Protein AF-A0AAE2YS36-F1 (afdb_monomer)

Sequence (182 aa):
MNGDPDALLGFADETARSLRHPALSRPYFWEFHALRDALHGKFAPCMSYASFFDPSICPGLQDYVQTLIDAAPATPVLQCCRSFGRVAYLRQTHGGAHIHLWRDAVSQWFSYQINDYFDIASLLVLQANNPPEMFLRLRQEIALPALESVDFAAGYEQMRQVSFGWEQRYFVYYALWVYSLM

Radius of gyration: 17.54 Å; Cα contacts (8 Å, |Δi|>4): 136; chains: 1; bounding box: 41×38×40 Å

Foldseek 3Di:
DPDDLCVQQVQADPVCVVVVHDDDPGRPCPQVSQLVVLQPPLDDLCLQAQCLQPVPVPVSNLVNVVSQCVSGPDHDDDDDPRNLSPVVVCCVRPNDDDDDDDDDLVVVVVVVVVDCVVLLSLLSNLQHNDDPPVSVVLCVVLVRDHQPDSDPVSSSVVSVPPDDDPVSSSVSSVVSSVSSVD

Mean predicted aligned error: 5.28 Å

Solvent-accessible surface area (backbone atoms only — not comparable to full-atom values): 11298 Å² total; per-residue (Å²): 132,88,86,56,81,65,61,55,48,69,64,35,67,68,58,43,65,77,65,72,53,76,90,66,98,60,38,80,44,46,68,59,60,76,40,39,78,82,48,62,87,45,79,52,77,43,63,72,27,44,23,38,53,36,54,80,85,26,69,53,48,60,57,42,54,49,46,55,50,73,66,37,96,56,89,70,77,88,87,62,97,77,48,64,57,37,48,70,59,48,38,74,76,72,46,87,84,86,85,81,87,86,72,61,67,67,68,51,52,61,63,40,68,79,48,66,62,54,59,35,51,51,55,44,52,71,59,21,76,57,54,61,69,69,54,58,51,47,37,60,76,70,63,58,78,79,82,88,51,89,48,65,70,61,34,50,53,57,49,61,68,56,89,68,55,71,69,57,50,48,49,55,50,48,53,52,53,59,58,56,75,112

pLDDT: mean 89.85, std 10.2, range [48.22, 97.62]

Organism: NCBI:txid2724909

Secondary structure (DSSP, 8-state):
--S-GGGGGGGHHHHHHHTTPPPPSS-TTHHHHHHHHHHTTT--GGGTTTTSS-GGG-THHHHHHHHHHHT-SSS-----SS-GGGHHHHHHHH----------HHHHHHHHTTSTHHHHHHHHHTT-SS--HHHHHHHHHTTPPPP--SSHHHHHHHHHT----HHHHHHHHHHHHHHTT-

Structure (mmCIF, N/CA/C/O backbone):
data_AF-A0AAE2YS36-F1
#
_entry.id   AF-A0AAE2YS36-F1
#
loop_
_atom_site.group_PDB
_atom_site.id
_atom_site.type_symbol
_atom_site.label_atom_id
_atom_site.label_alt_id
_atom_site.label_comp_id
_atom_site.label_asym_id
_atom_site.label_entity_id
_atom_site.label_seq_id
_atom_site.pdbx_PDB_ins_code
_atom_site.Cartn_x
_atom_site.Cartn_y
_atom_site.Cartn_z
_atom_site.occupancy
_atom_site.B_iso_or_equiv
_atom_site.auth_seq_id
_atom_site.auth_comp_id
_atom_site.auth_asym_id
_atom_site.auth_atom_id
_atom_site.pdbx_PDB_model_num
ATOM 1 N N . MET A 1 1 ? -18.492 -10.903 -5.830 1.00 49.16 1 MET A N 1
ATOM 2 C CA . MET A 1 1 ? -19.019 -11.202 -4.479 1.00 49.16 1 MET A CA 1
ATOM 3 C C . MET A 1 1 ? -20.236 -10.329 -4.138 1.00 49.16 1 MET A C 1
ATOM 5 O O . MET A 1 1 ? -20.399 -9.933 -2.996 1.00 49.16 1 MET A O 1
ATOM 9 N N . ASN A 1 2 ? -21.129 -10.058 -5.098 1.00 48.22 2 ASN A N 1
ATOM 10 C CA . ASN A 1 2 ? -22.388 -9.360 -4.820 1.00 48.22 2 ASN A CA 1
ATOM 11 C C . ASN A 1 2 ? -23.492 -10.420 -4.799 1.00 48.22 2 ASN A C 1
ATOM 13 O O . ASN A 1 2 ? -23.905 -10.870 -5.863 1.00 48.22 2 ASN A O 1
ATOM 17 N N . GLY A 1 3 ? -23.896 -10.881 -3.615 1.00 66.88 3 GLY A N 1
ATOM 18 C CA . GLY A 1 3 ? -25.045 -11.785 -3.486 1.00 66.88 3 GLY A CA 1
ATOM 19 C C . GLY A 1 3 ? -25.136 -12.543 -2.165 1.00 66.88 3 GLY A C 1
ATOM 20 O O . GLY A 1 3 ? -26.241 -12.759 -1.687 1.00 66.88 3 GLY A O 1
ATOM 21 N N . ASP A 1 4 ? -24.000 -12.890 -1.556 1.00 79.69 4 ASP A N 1
ATOM 22 C CA . ASP A 1 4 ? -23.964 -13.634 -0.294 1.00 79.69 4 ASP A CA 1
ATOM 23 C C . ASP A 1 4 ? -22.789 -13.159 0.586 1.00 79.69 4 ASP A C 1
ATOM 25 O O . ASP A 1 4 ? -21.632 -13.467 0.286 1.00 79.69 4 ASP A O 1
ATOM 29 N N . PRO A 1 5 ? -23.049 -12.365 1.639 1.00 73.06 5 PRO A N 1
ATOM 30 C CA . PRO A 1 5 ? -22.014 -11.916 2.565 1.00 73.06 5 PRO A CA 1
ATOM 31 C C . PRO A 1 5 ? -21.470 -13.045 3.452 1.00 73.06 5 PRO A C 1
ATOM 33 O O . PRO A 1 5 ? -20.341 -12.936 3.936 1.00 73.06 5 PRO A O 1
ATOM 36 N N . ASP A 1 6 ? -22.226 -14.127 3.641 1.00 84.56 6 ASP A N 1
ATOM 37 C CA . ASP A 1 6 ? -21.817 -15.254 4.477 1.00 84.56 6 ASP A CA 1
ATOM 38 C C . ASP A 1 6 ? -20.808 -16.155 3.751 1.00 84.56 6 ASP A C 1
ATOM 40 O O . ASP A 1 6 ? -20.036 -16.865 4.397 1.00 84.56 6 ASP A O 1
ATOM 44 N N . ALA A 1 7 ? -20.694 -16.038 2.423 1.00 82.50 7 ALA A N 1
ATOM 45 C CA . ALA A 1 7 ? -19.672 -16.719 1.629 1.00 82.50 7 ALA A CA 1
ATOM 46 C C . ALA A 1 7 ? -18.236 -16.445 2.127 1.00 82.50 7 ALA A C 1
ATOM 48 O O . ALA A 1 7 ? -17.372 -17.319 2.044 1.00 82.50 7 ALA A O 1
ATOM 49 N N . LEU A 1 8 ? -17.969 -15.261 2.699 1.00 75.94 8 LEU A N 1
ATOM 50 C CA . LEU A 1 8 ? -16.663 -14.926 3.285 1.00 75.94 8 LEU A CA 1
ATOM 51 C C . LEU A 1 8 ? -16.340 -15.751 4.541 1.00 75.94 8 LEU A C 1
ATOM 53 O O . LEU A 1 8 ? -15.168 -15.988 4.838 1.00 75.94 8 LEU A O 1
ATOM 57 N N . LEU A 1 9 ? -17.356 -16.228 5.263 1.00 83.25 9 LEU A N 1
ATOM 58 C CA . LEU A 1 9 ? -17.175 -17.064 6.452 1.00 83.25 9 LEU A CA 1
ATOM 59 C C . LEU A 1 9 ? -16.725 -18.490 6.093 1.00 83.25 9 LEU A C 1
ATOM 61 O O . LEU A 1 9 ? -16.157 -19.181 6.937 1.00 83.25 9 LEU A O 1
ATOM 65 N N . GLY A 1 10 ? -16.911 -18.914 4.838 1.00 75.44 10 GLY A N 1
ATOM 66 C CA . GLY A 1 10 ? -16.493 -20.225 4.335 1.00 75.44 10 GLY A CA 1
ATOM 67 C C . GLY A 1 10 ? -14.983 -20.389 4.112 1.00 75.44 10 GLY A C 1
ATOM 68 O O . GLY A 1 10 ? -14.508 -21.513 3.992 1.00 75.44 10 GLY A O 1
ATOM 69 N N . PHE A 1 11 ? -14.195 -19.307 4.114 1.00 68.38 11 PHE A N 1
ATOM 70 C CA . PHE A 1 11 ? -12.740 -19.331 3.849 1.00 68.38 11 PHE A CA 1
ATOM 71 C C . PHE A 1 11 ? -11.875 -19.912 4.996 1.00 68.38 11 PHE A C 1
ATOM 73 O O . PHE A 1 11 ? -10.647 -19.787 4.985 1.00 68.38 11 PHE A O 1
ATOM 80 N N . ALA A 1 12 ? -12.497 -20.518 6.011 1.00 58.31 12 ALA A N 1
ATOM 81 C CA . ALA A 1 12 ? -11.891 -20.770 7.316 1.00 58.31 12 ALA A CA 1
ATOM 82 C C . ALA A 1 12 ? -10.879 -21.933 7.375 1.00 58.31 12 ALA A C 1
ATOM 84 O O . ALA A 1 12 ? -9.921 -21.839 8.139 1.00 58.31 12 ALA A O 1
ATOM 85 N N . ASP A 1 13 ? -11.050 -23.015 6.607 1.00 56.19 13 ASP A N 1
ATOM 86 C CA . ASP A 1 13 ? -10.362 -24.280 6.932 1.00 56.19 13 ASP A CA 1
ATOM 87 C C . ASP A 1 13 ? -9.027 -24.514 6.194 1.00 56.19 13 ASP A C 1
ATOM 89 O O . ASP A 1 13 ? -8.059 -24.997 6.787 1.00 56.19 13 ASP A O 1
ATOM 93 N N . GLU A 1 14 ? -8.914 -24.151 4.915 1.00 55.62 14 GLU A N 1
ATOM 94 C CA . GLU A 1 14 ? -7.696 -24.430 4.128 1.00 55.62 14 GLU A CA 1
ATOM 95 C C . GLU A 1 14 ? -6.565 -23.425 4.415 1.00 55.62 14 GLU A C 1
ATOM 97 O O . GLU A 1 14 ? -5.388 -23.785 4.547 1.00 55.62 14 GLU A O 1
ATOM 102 N N . THR A 1 15 ? -6.924 -22.154 4.595 1.00 56.03 15 THR A N 1
ATOM 103 C CA . THR A 1 15 ? -5.973 -21.060 4.838 1.00 56.03 15 THR A CA 1
ATOM 104 C C . THR A 1 15 ? -5.351 -21.150 6.236 1.00 56.03 15 THR A C 1
ATOM 106 O O . THR A 1 15 ? -4.146 -20.976 6.402 1.00 56.03 15 THR A O 1
ATOM 109 N N . ALA A 1 16 ? -6.139 -21.495 7.262 1.00 55.44 16 ALA A N 1
ATOM 110 C CA . ALA A 1 16 ? -5.635 -21.621 8.631 1.00 55.44 16 ALA A CA 1
ATOM 111 C C . ALA A 1 16 ? -4.635 -22.784 8.786 1.00 55.44 16 ALA A C 1
ATOM 113 O O . ALA A 1 16 ? -3.619 -22.642 9.474 1.00 55.44 16 ALA A O 1
ATOM 114 N N . ARG A 1 17 ? -4.879 -23.914 8.100 1.00 56.78 17 ARG A N 1
ATOM 115 C CA . ARG A 1 17 ? -3.997 -25.097 8.126 1.00 56.78 17 ARG A CA 1
ATOM 116 C C . ARG A 1 17 ? -2.661 -24.856 7.430 1.00 56.78 17 ARG A C 1
ATOM 118 O O . ARG A 1 17 ? -1.627 -25.291 7.932 1.00 56.78 17 ARG A O 1
ATOM 125 N N . SER A 1 18 ? -2.665 -24.148 6.302 1.00 60.22 18 SER A N 1
ATOM 126 C CA . SER A 1 18 ? -1.443 -23.842 5.542 1.00 60.22 18 SER A CA 1
ATOM 127 C C . SER A 1 18 ? -0.537 -22.822 6.245 1.00 60.22 18 SER A C 1
ATOM 129 O O . SER A 1 18 ? 0.686 -22.883 6.105 1.00 60.22 18 SER A O 1
ATOM 131 N N . LEU A 1 19 ? -1.110 -21.933 7.062 1.00 63.41 19 LEU A N 1
ATOM 132 C CA . LEU A 1 19 ? -0.384 -20.847 7.727 1.00 63.41 19 LEU A CA 1
ATOM 133 C C . LEU A 1 19 ? 0.102 -21.169 9.151 1.00 63.41 19 LEU A C 1
ATOM 135 O O . LEU A 1 19 ? 0.701 -20.308 9.795 1.00 63.41 19 LEU A O 1
ATOM 139 N N . ARG A 1 20 ? -0.103 -22.403 9.646 1.00 69.94 20 ARG A N 1
ATOM 140 C CA . ARG A 1 20 ? 0.286 -22.827 11.012 1.00 69.94 20 ARG A CA 1
ATOM 141 C C . ARG A 1 20 ? -0.244 -21.884 12.105 1.00 69.94 20 ARG A C 1
ATOM 143 O O . ARG A 1 20 ? 0.411 -21.677 13.127 1.00 69.94 20 ARG A O 1
ATOM 150 N N . HIS A 1 21 ? -1.419 -21.297 11.886 1.00 68.38 21 HIS A N 1
ATOM 151 C CA . HIS A 1 21 ? -2.052 -20.449 12.888 1.00 68.38 21 HIS A CA 1
ATOM 152 C C . HIS A 1 21 ? -2.584 -21.294 14.056 1.00 68.38 21 HIS A C 1
ATOM 154 O O . HIS A 1 21 ? -2.962 -22.452 13.854 1.00 68.38 21 HIS A O 1
ATOM 160 N N . PRO A 1 22 ? -2.642 -20.732 15.280 1.00 76.88 22 PRO A N 1
ATOM 161 C CA . PRO A 1 22 ? -3.418 -21.327 16.361 1.00 76.88 22 PRO A CA 1
ATOM 162 C C . PRO A 1 22 ? -4.857 -21.588 15.908 1.00 76.88 22 PRO A C 1
ATOM 164 O O . PRO A 1 22 ? -5.383 -20.868 15.056 1.00 76.88 22 PRO A O 1
ATOM 167 N N . ALA A 1 23 ? -5.507 -22.591 16.500 1.00 77.06 23 ALA A N 1
ATOM 168 C CA . ALA A 1 23 ? -6.918 -22.840 16.238 1.00 77.06 23 ALA A CA 1
ATOM 169 C C . ALA A 1 23 ? -7.735 -21.580 16.570 1.00 77.06 23 ALA A C 1
ATOM 171 O O . ALA A 1 23 ? -7.729 -21.105 17.708 1.00 77.06 23 ALA A O 1
ATOM 172 N N . LEU A 1 24 ? -8.411 -21.030 15.562 1.00 80.56 24 LEU A N 1
ATOM 173 C CA . LEU A 1 24 ? -9.277 -19.870 15.725 1.00 80.56 24 LEU A CA 1
ATOM 174 C C . LEU A 1 24 ? -10.651 -20.331 16.217 1.00 80.56 24 LEU A C 1
ATOM 176 O O . LEU A 1 24 ? -11.181 -21.340 15.760 1.00 80.56 24 LEU A O 1
ATOM 180 N N . SER A 1 25 ? -11.254 -19.570 17.130 1.00 85.88 25 SER A N 1
ATOM 181 C CA . SER A 1 25 ? -12.620 -19.822 17.609 1.00 85.88 25 SER A CA 1
ATOM 182 C C . SER A 1 25 ? -13.700 -19.330 16.638 1.00 85.88 25 SER A C 1
ATOM 184 O O . SER A 1 25 ? -14.882 -19.606 16.843 1.00 85.88 25 SER A O 1
ATOM 186 N N . ARG A 1 26 ? -13.309 -18.577 15.601 1.00 86.62 26 ARG A N 1
ATOM 187 C CA . ARG A 1 26 ? -14.185 -17.986 14.581 1.00 86.62 26 ARG A CA 1
ATOM 188 C C . ARG A 1 26 ? -13.514 -18.017 13.198 1.00 86.62 26 ARG A C 1
ATOM 190 O O . ARG A 1 26 ? -12.286 -18.098 13.136 1.00 86.62 26 ARG A O 1
ATOM 197 N N . PRO A 1 27 ? -14.288 -17.930 12.098 1.00 85.31 27 PRO A N 1
ATOM 198 C CA . PRO A 1 27 ? -13.749 -17.850 10.739 1.00 85.31 27 PRO A CA 1
ATOM 199 C C . PRO A 1 27 ? -12.786 -16.678 10.521 1.00 85.31 27 PRO A C 1
ATOM 201 O O . PRO A 1 27 ? -12.944 -15.620 11.126 1.00 85.31 27 PRO A O 1
ATOM 204 N N . TYR A 1 28 ? -11.848 -16.839 9.583 1.00 81.44 28 TYR A N 1
ATOM 205 C CA . TYR A 1 28 ? -10.799 -15.853 9.278 1.00 81.44 28 TYR A CA 1
ATOM 206 C C . TYR A 1 28 ? -11.340 -14.438 8.988 1.00 81.44 28 TYR A C 1
ATOM 208 O O . TYR A 1 28 ? -10.805 -13.459 9.495 1.00 81.44 28 TYR A O 1
ATOM 216 N N . PHE A 1 29 ? -12.433 -14.318 8.226 1.00 85.44 29 PHE A N 1
ATOM 217 C CA . PHE A 1 29 ? -13.045 -13.026 7.875 1.00 85.44 29 PHE A CA 1
ATOM 218 C C . PHE A 1 29 ? -14.189 -12.593 8.807 1.00 85.44 29 PHE A C 1
ATOM 220 O O . PHE A 1 29 ? -14.942 -11.681 8.465 1.00 85.44 29 PHE A O 1
ATOM 227 N N . TRP A 1 30 ? -14.336 -13.213 9.984 1.00 87.94 30 TRP A N 1
ATOM 228 C CA . TRP A 1 30 ? -15.415 -12.889 10.923 1.00 87.94 30 TRP A CA 1
ATOM 229 C C . TRP A 1 30 ? -15.452 -11.402 11.309 1.00 87.94 30 TRP A C 1
ATOM 231 O O . TRP A 1 30 ? -16.520 -10.798 11.355 1.00 87.94 30 TRP A O 1
ATOM 241 N N . GLU A 1 31 ? -14.294 -10.793 11.569 1.00 87.50 31 GLU A N 1
ATOM 242 C CA . GLU A 1 31 ? -14.227 -9.383 11.977 1.00 87.50 31 GLU A CA 1
ATOM 243 C C . GLU A 1 31 ? -14.695 -8.443 10.861 1.00 87.50 31 GLU A C 1
ATOM 245 O O . GLU A 1 31 ? -15.466 -7.523 11.114 1.00 87.50 31 GLU A O 1
ATOM 250 N N . PHE A 1 32 ? -14.324 -8.718 9.608 1.00 84.94 32 PHE A N 1
ATOM 251 C CA . PHE A 1 32 ? -14.815 -7.950 8.461 1.00 84.94 32 PHE A CA 1
ATOM 252 C C . PHE A 1 32 ? -16.318 -8.126 8.242 1.00 84.94 32 PHE A C 1
ATOM 254 O O . PHE A 1 32 ? -16.995 -7.163 7.888 1.00 84.94 32 PHE A O 1
ATOM 261 N N . HIS A 1 33 ? -16.848 -9.332 8.473 1.00 87.69 33 HIS A N 1
ATOM 262 C CA . HIS A 1 33 ? -18.287 -9.590 8.397 1.00 87.69 33 HIS A CA 1
ATOM 263 C C . HIS A 1 33 ? -19.061 -8.738 9.411 1.00 87.69 33 HIS A C 1
ATOM 265 O O . HIS A 1 33 ? -20.025 -8.076 9.033 1.00 87.69 33 HIS A O 1
ATOM 271 N N . ALA A 1 34 ? -18.573 -8.649 10.653 1.00 88.38 34 ALA A N 1
ATOM 272 C CA . ALA A 1 34 ? -19.184 -7.831 11.702 1.00 88.38 34 ALA A CA 1
ATOM 273 C C . ALA A 1 34 ? -19.140 -6.316 11.412 1.00 88.38 34 ALA A C 1
ATOM 275 O O . ALA A 1 34 ? -20.027 -5.582 11.842 1.00 88.38 34 ALA A O 1
ATOM 276 N N . LEU A 1 35 ? -18.129 -5.846 10.674 1.00 90.06 35 LEU A N 1
ATOM 277 C CA . LEU A 1 35 ? -17.938 -4.429 10.331 1.00 90.06 35 LEU A CA 1
ATOM 278 C C . LEU A 1 35 ? -18.579 -4.028 8.994 1.00 90.06 35 LEU A C 1
ATOM 280 O O . LEU A 1 35 ? -18.569 -2.849 8.634 1.00 90.06 35 LEU A O 1
ATOM 284 N N . ARG A 1 36 ? -19.137 -4.987 8.245 1.00 89.00 36 ARG A N 1
ATOM 285 C CA . ARG A 1 36 ? -19.629 -4.797 6.872 1.00 89.00 36 ARG A CA 1
ATOM 286 C C . ARG A 1 36 ? -20.562 -3.598 6.737 1.00 89.00 36 ARG A C 1
ATOM 288 O O . ARG A 1 36 ? -20.360 -2.770 5.853 1.00 89.00 36 ARG A O 1
ATOM 295 N N . ASP A 1 37 ? -21.578 -3.522 7.592 1.00 91.56 37 ASP A N 1
ATOM 296 C CA . ASP A 1 37 ? -22.630 -2.509 7.465 1.00 91.56 37 ASP A CA 1
ATOM 297 C C . ASP A 1 37 ? -22.091 -1.103 7.754 1.00 91.56 37 ASP A C 1
ATOM 299 O O . ASP A 1 37 ? -22.484 -0.147 7.089 1.00 91.56 37 ASP A O 1
ATOM 303 N N . ALA A 1 38 ? -21.121 -0.981 8.665 1.00 94.50 38 ALA A N 1
ATOM 304 C CA . ALA A 1 38 ? -20.437 0.281 8.929 1.00 94.50 38 ALA A CA 1
ATOM 305 C C . ALA A 1 38 ? -19.556 0.723 7.745 1.00 94.50 38 ALA A C 1
ATOM 307 O O . ALA A 1 38 ? -19.455 1.915 7.461 1.00 94.50 38 ALA A O 1
ATOM 308 N N . LEU A 1 39 ? -18.938 -0.228 7.035 1.00 92.56 39 LEU A N 1
ATOM 309 C CA . LEU A 1 39 ? -18.032 0.028 5.907 1.00 92.56 39 LEU A CA 1
ATOM 310 C C . LEU A 1 39 ? -18.738 0.187 4.556 1.00 92.56 39 LEU A C 1
ATOM 312 O O . LEU A 1 39 ? -18.104 0.588 3.573 1.00 92.56 39 LEU A O 1
ATOM 316 N N . HIS A 1 40 ? -20.027 -0.143 4.475 1.00 91.56 40 HIS A N 1
ATOM 317 C CA . HIS A 1 40 ? -20.770 -0.141 3.223 1.00 91.56 40 HIS A CA 1
ATOM 318 C C . HIS A 1 40 ? -20.707 1.233 2.534 1.00 91.56 40 HIS A C 1
ATOM 320 O O . HIS A 1 40 ? -21.068 2.260 3.105 1.00 91.56 40 HIS A O 1
ATOM 326 N N . GLY A 1 41 ? -20.235 1.249 1.283 1.00 92.44 41 GLY A N 1
ATOM 327 C CA . GLY A 1 41 ? -20.107 2.466 0.476 1.00 92.44 41 GLY A CA 1
ATOM 328 C C . GLY A 1 41 ? -18.934 3.386 0.840 1.00 92.44 41 GLY A C 1
ATOM 329 O O . GLY A 1 41 ? -18.749 4.395 0.166 1.00 92.44 41 GLY A O 1
ATOM 330 N N . LYS A 1 42 ? -18.119 3.056 1.852 1.00 94.31 42 LYS A N 1
ATOM 331 C CA . LYS A 1 42 ? -16.974 3.891 2.262 1.00 94.31 42 LYS A CA 1
ATOM 332 C C . LYS A 1 42 ? -15.696 3.625 1.474 1.00 94.31 42 LYS A C 1
ATOM 334 O O . LYS A 1 42 ? -14.798 4.461 1.469 1.00 94.31 42 LYS A O 1
ATOM 339 N N . PHE A 1 43 ? -15.581 2.470 0.819 1.00 92.50 43 PHE A N 1
ATOM 340 C CA . PHE A 1 43 ? -14.412 2.163 -0.003 1.00 92.50 43 PHE A CA 1
ATOM 341 C C . PHE A 1 43 ? -14.379 3.038 -1.263 1.00 92.50 43 PHE A C 1
ATOM 343 O O . PHE A 1 43 ? -15.356 3.112 -2.006 1.00 92.50 43 PHE A O 1
ATOM 350 N N . ALA A 1 44 ? -13.218 3.628 -1.541 1.00 91.56 44 ALA A N 1
ATOM 351 C CA . ALA A 1 44 ? -12.938 4.339 -2.780 1.00 91.56 44 ALA A CA 1
ATOM 352 C C . ALA A 1 44 ? -11.718 3.704 -3.469 1.00 91.56 44 ALA A C 1
ATOM 354 O O . ALA A 1 44 ? -10.705 3.484 -2.801 1.00 91.56 44 ALA A O 1
ATOM 355 N N . PRO A 1 45 ? -11.741 3.471 -4.796 1.00 90.88 45 PRO A N 1
ATOM 356 C CA . PRO A 1 45 ? -10.626 2.835 -5.508 1.00 90.88 45 PRO A CA 1
ATOM 357 C C . PRO A 1 45 ? -9.264 3.519 -5.311 1.00 90.88 45 PRO A C 1
ATOM 359 O O . PRO A 1 45 ? -8.231 2.848 -5.271 1.00 90.88 45 PRO A O 1
ATOM 362 N N . CYS A 1 46 ? -9.244 4.845 -5.110 1.00 92.62 46 CYS A N 1
ATOM 363 C CA . CYS A 1 46 ? -8.010 5.586 -4.840 1.00 92.62 46 CYS A CA 1
ATOM 364 C C . CYS A 1 46 ? -7.258 5.089 -3.593 1.00 92.62 46 CYS A C 1
ATOM 366 O O . CYS A 1 46 ? -6.031 5.200 -3.549 1.00 92.62 46 CYS A O 1
ATOM 368 N N . MET A 1 47 ? -7.968 4.479 -2.632 1.00 93.62 47 MET A N 1
ATOM 369 C CA . MET A 1 47 ? -7.414 3.945 -1.386 1.00 93.62 47 MET A CA 1
ATOM 370 C C . MET A 1 47 ? -6.512 2.732 -1.608 1.00 93.62 47 MET A C 1
ATOM 372 O O . MET A 1 47 ? -5.718 2.404 -0.728 1.00 93.62 47 MET A O 1
ATOM 376 N N . SER A 1 48 ? -6.613 2.027 -2.737 1.00 91.69 48 SER A N 1
ATOM 377 C CA . SER A 1 48 ? -5.804 0.828 -2.976 1.00 91.69 48 SER A CA 1
ATOM 378 C C . SER A 1 48 ? -4.352 1.200 -3.267 1.00 91.69 48 SER A C 1
ATOM 380 O O . SER A 1 48 ? -3.487 0.978 -2.420 1.00 91.69 48 SER A O 1
ATOM 382 N N . TYR A 1 49 ? -4.091 1.834 -4.413 1.00 94.06 49 TYR A N 1
ATOM 383 C CA . TYR A 1 49 ? -2.725 2.116 -4.873 1.00 94.06 49 TYR A CA 1
ATOM 384 C C . TYR A 1 49 ? -2.471 3.575 -5.255 1.00 94.06 49 TYR A C 1
ATOM 386 O O . TYR A 1 49 ? -1.374 4.070 -5.008 1.00 94.06 49 TYR A O 1
ATOM 394 N N . ALA A 1 50 ? -3.465 4.298 -5.784 1.00 94.25 50 ALA A N 1
ATOM 395 C CA . ALA A 1 50 ? -3.266 5.672 -6.253 1.00 94.25 50 ALA A CA 1
ATOM 396 C C . ALA A 1 50 ? -2.723 6.592 -5.143 1.00 94.25 50 ALA A C 1
ATOM 398 O O . ALA A 1 50 ? -1.748 7.311 -5.357 1.00 94.25 50 ALA A O 1
ATOM 399 N N . SER A 1 51 ? -3.294 6.500 -3.936 1.00 95.44 51 SER A N 1
ATOM 400 C CA . SER A 1 51 ? -2.892 7.274 -2.754 1.00 95.44 51 SER A CA 1
ATOM 401 C C . SER A 1 51 ? -1.859 6.557 -1.870 1.00 95.44 51 SER A C 1
ATOM 403 O O . SER A 1 51 ? -1.802 6.774 -0.658 1.00 95.44 51 SER A O 1
ATOM 405 N N . PHE A 1 52 ? -1.089 5.601 -2.412 1.00 96.38 52 PHE A N 1
ATOM 406 C CA . PHE A 1 52 ? -0.194 4.766 -1.597 1.00 96.38 52 PHE A CA 1
ATOM 407 C C . PHE A 1 52 ? 0.890 5.557 -0.861 1.00 96.38 52 PHE A C 1
ATOM 409 O O . PHE A 1 52 ? 1.101 5.300 0.318 1.00 96.38 52 PH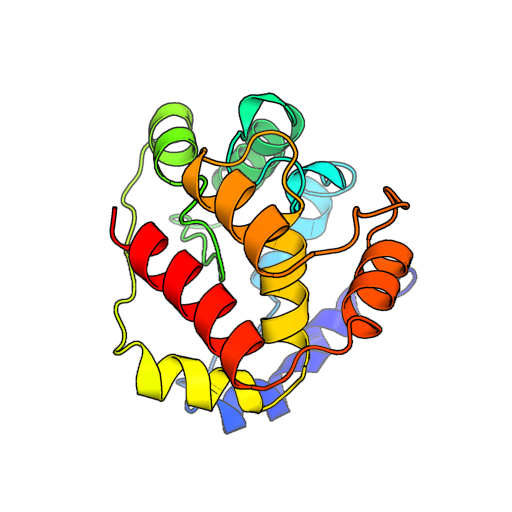E A O 1
ATOM 416 N N . PHE A 1 53 ? 1.526 6.521 -1.525 1.00 97.00 53 PHE A N 1
ATOM 417 C CA . PHE A 1 53 ? 2.553 7.380 -0.917 1.00 97.00 53 PHE A CA 1
ATOM 418 C C . PHE A 1 53 ? 2.055 8.782 -0.560 1.00 97.00 53 PHE A C 1
ATOM 420 O O . PHE A 1 53 ? 2.724 9.511 0.163 1.00 97.00 53 PHE A O 1
ATOM 427 N N . ASP A 1 54 ? 0.871 9.146 -1.046 1.00 96.19 54 ASP A N 1
ATOM 428 C CA . ASP A 1 54 ? 0.213 10.400 -0.712 1.00 96.19 54 ASP A CA 1
ATOM 429 C C . ASP A 1 54 ? -1.254 10.126 -0.381 1.00 96.19 54 ASP A C 1
ATOM 431 O O . ASP A 1 54 ? -2.115 10.163 -1.254 1.00 96.19 54 ASP A O 1
ATOM 435 N N . PRO A 1 55 ? -1.569 9.792 0.875 1.00 95.56 55 PRO A N 1
ATOM 436 C CA . PRO A 1 55 ? -2.947 9.596 1.312 1.00 95.56 55 PRO A CA 1
ATOM 437 C C . PRO A 1 55 ? -3.867 10.809 1.122 1.00 95.56 55 PRO A C 1
ATOM 439 O O . PRO A 1 55 ? -5.081 10.626 1.028 1.00 95.56 55 PRO A O 1
ATOM 442 N N . SER A 1 56 ? -3.325 12.031 1.037 1.00 93.00 56 SER A N 1
ATOM 443 C CA . SER A 1 56 ? -4.127 13.262 1.008 1.00 93.00 56 SER A CA 1
ATOM 444 C C . SER A 1 56 ? -4.988 13.400 -0.253 1.00 93.00 56 SER A C 1
ATOM 446 O O . SER A 1 56 ? -6.055 14.011 -0.206 1.00 93.00 56 SER A O 1
ATOM 448 N N . ILE A 1 57 ? -4.593 12.759 -1.360 1.00 94.12 57 ILE A N 1
ATOM 449 C CA . ILE A 1 57 ? -5.361 12.766 -2.617 1.00 94.12 57 ILE A CA 1
ATOM 450 C C . ILE A 1 57 ? -6.592 11.848 -2.588 1.00 94.12 57 ILE A C 1
ATOM 452 O O . ILE A 1 57 ? -7.334 11.786 -3.567 1.00 94.12 57 ILE A O 1
ATOM 456 N N . CYS A 1 58 ? -6.805 11.099 -1.503 1.00 95.25 58 CYS A N 1
ATOM 457 C CA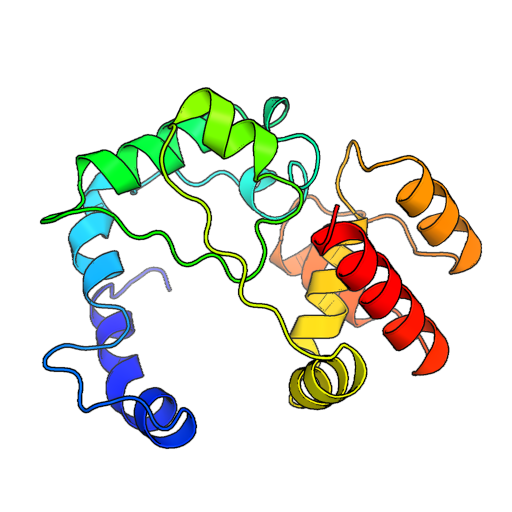 . CYS A 1 58 ? -7.948 10.205 -1.342 1.00 95.25 58 CYS A CA 1
ATOM 458 C C . CYS A 1 58 ? -8.633 10.460 0.011 1.00 95.25 58 CYS A C 1
ATOM 460 O O . CYS A 1 58 ? -8.462 9.675 0.946 1.00 95.25 58 CYS A O 1
ATOM 462 N N . PRO A 1 59 ? -9.434 11.539 0.131 1.00 89.12 59 PRO A N 1
ATOM 463 C CA . PRO A 1 59 ? -10.010 11.974 1.408 1.00 89.12 59 PRO A CA 1
ATOM 464 C C . PRO A 1 59 ? -10.831 10.900 2.132 1.00 89.12 59 PRO A C 1
ATOM 466 O O . PRO A 1 59 ? -10.844 10.850 3.359 1.00 89.12 59 PRO A O 1
ATOM 469 N N . GLY A 1 60 ? -11.475 9.999 1.382 1.00 94.31 60 GLY A N 1
ATOM 470 C CA . GLY A 1 60 ? -12.252 8.902 1.960 1.00 94.31 60 GLY A CA 1
ATOM 471 C C . GLY A 1 60 ? -11.421 7.927 2.802 1.00 94.31 60 GLY A C 1
ATOM 472 O O . GLY A 1 60 ? -11.987 7.221 3.628 1.00 94.31 60 GLY A O 1
ATOM 473 N N . LEU A 1 61 ? -10.094 7.866 2.621 1.00 95.12 61 LEU A N 1
ATOM 474 C CA . LEU A 1 61 ? -9.238 6.932 3.356 1.00 95.12 61 LEU A CA 1
ATOM 475 C C . LEU A 1 61 ? -9.299 7.181 4.867 1.00 95.12 61 LEU A C 1
ATOM 477 O O . LEU A 1 61 ? -9.359 6.225 5.637 1.00 95.12 61 LEU A O 1
ATOM 481 N N . GLN A 1 62 ? -9.313 8.449 5.286 1.00 95.25 62 GLN A N 1
ATOM 482 C CA . GLN A 1 62 ? -9.387 8.803 6.702 1.00 95.25 62 GLN A CA 1
ATOM 483 C C . GLN A 1 62 ? -10.724 8.363 7.313 1.00 95.25 62 GLN A C 1
ATOM 485 O O . GLN A 1 62 ? -10.733 7.750 8.376 1.00 95.25 62 GLN A O 1
ATOM 490 N N . ASP A 1 63 ? -11.845 8.614 6.629 1.00 95.94 63 ASP A N 1
ATOM 491 C CA . ASP A 1 63 ? -13.173 8.166 7.077 1.00 95.94 63 ASP A CA 1
ATOM 492 C C . ASP A 1 63 ? -13.273 6.634 7.123 1.00 95.94 63 ASP A C 1
ATOM 494 O O . ASP A 1 63 ? -13.799 6.066 8.081 1.00 95.94 63 ASP A O 1
ATOM 498 N N . TYR A 1 64 ? -12.707 5.946 6.129 1.00 96.50 64 TYR A N 1
ATOM 499 C CA . TYR A 1 64 ? -12.675 4.486 6.083 1.00 96.50 64 TYR A CA 1
ATOM 500 C C . TYR A 1 64 ? -11.912 3.894 7.276 1.00 96.50 64 TYR A C 1
ATOM 502 O O . TYR A 1 64 ? -12.419 3.004 7.960 1.00 96.50 64 TYR A O 1
ATOM 510 N N . VAL A 1 65 ? -10.712 4.408 7.565 1.00 95.75 65 VAL A N 1
ATOM 511 C CA . VAL A 1 65 ? -9.895 3.947 8.698 1.00 95.75 65 VAL A CA 1
ATOM 512 C C . VAL A 1 65 ? -10.536 4.319 10.033 1.00 95.75 65 VAL A C 1
ATOM 514 O O . VAL A 1 65 ? -10.575 3.481 10.931 1.00 95.75 65 VAL A O 1
ATOM 517 N N . GLN A 1 66 ? -11.094 5.525 10.161 1.00 96.31 66 GLN A N 1
ATOM 518 C CA . GLN A 1 66 ? -11.799 5.928 11.379 1.00 96.31 66 GLN A CA 1
ATOM 519 C C . GLN A 1 66 ? -13.010 5.030 11.644 1.00 96.31 66 GLN A C 1
ATOM 521 O O . GLN A 1 66 ? -13.211 4.587 12.767 1.00 96.31 66 GLN A O 1
ATOM 526 N N . THR A 1 67 ? -13.760 4.671 10.601 1.00 96.50 67 THR A N 1
ATOM 527 C CA . THR A 1 67 ? -14.900 3.755 10.723 1.00 96.50 67 THR A CA 1
ATOM 528 C C . THR A 1 67 ? -14.465 2.368 11.204 1.00 96.50 67 THR A C 1
ATOM 530 O O . THR A 1 67 ? -15.139 1.784 12.048 1.00 96.50 67 THR A O 1
ATOM 533 N N . LEU A 1 68 ? -13.331 1.843 10.717 1.00 95.44 68 LEU A N 1
ATOM 534 C CA . LEU A 1 68 ? -12.770 0.580 11.217 1.00 95.44 68 LEU A CA 1
ATOM 535 C C . LEU A 1 68 ? -12.429 0.652 12.710 1.00 95.44 68 LEU A C 1
ATOM 537 O O . LEU A 1 68 ? -12.659 -0.313 13.432 1.00 95.44 68 LEU A O 1
ATOM 541 N N . ILE A 1 69 ? -11.870 1.778 13.155 1.00 95.50 69 ILE A N 1
ATOM 542 C CA . ILE A 1 69 ? -11.493 2.018 14.553 1.00 95.50 69 ILE A CA 1
ATOM 543 C C . ILE A 1 69 ? -12.741 2.116 15.436 1.00 95.50 69 ILE A C 1
ATOM 545 O O . ILE A 1 69 ? -12.811 1.438 16.457 1.00 95.50 69 ILE A O 1
ATOM 549 N N . ASP A 1 70 ? -13.723 2.919 15.030 1.00 95.75 70 ASP A N 1
ATOM 550 C CA . ASP A 1 70 ? -14.914 3.220 15.832 1.00 95.75 70 ASP A CA 1
ATOM 551 C C . ASP A 1 70 ? -15.872 2.030 15.935 1.00 95.75 70 ASP A C 1
ATOM 553 O O . ASP A 1 70 ? -16.506 1.828 16.969 1.00 95.75 70 ASP A O 1
ATOM 557 N N . ALA A 1 71 ? -15.987 1.236 14.869 1.00 95.31 71 ALA A N 1
ATOM 558 C CA . ALA A 1 71 ? -16.866 0.071 14.840 1.00 95.31 71 ALA A CA 1
ATOM 559 C C . ALA A 1 71 ? -16.210 -1.197 15.421 1.00 95.31 71 ALA A C 1
ATOM 561 O O . ALA A 1 71 ? -16.888 -2.216 15.576 1.00 95.31 71 ALA A O 1
ATOM 562 N N . ALA A 1 72 ? -14.912 -1.162 15.751 1.00 92.38 72 ALA A N 1
ATOM 563 C CA . ALA A 1 72 ? -14.220 -2.310 16.323 1.00 92.38 72 ALA A CA 1
ATOM 564 C C . ALA A 1 72 ? -14.834 -2.702 17.686 1.00 92.38 72 ALA A C 1
ATOM 566 O O . ALA A 1 72 ? -14.982 -1.861 18.572 1.00 92.38 72 ALA A O 1
ATOM 567 N N . PRO A 1 73 ? -15.145 -3.991 17.916 1.00 87.31 73 PRO A N 1
ATOM 568 C CA . PRO A 1 73 ? -15.774 -4.444 19.162 1.00 87.31 73 PRO A CA 1
ATOM 569 C C . PRO A 1 73 ? -14.825 -4.431 20.376 1.00 87.31 73 PRO A C 1
ATOM 571 O O . PRO A 1 73 ? -15.253 -4.680 21.502 1.00 87.31 73 PRO A O 1
ATOM 574 N N . ALA A 1 74 ? -13.532 -4.206 20.146 1.00 89.62 74 ALA A N 1
ATOM 575 C CA . ALA A 1 74 ? -12.468 -4.188 21.141 1.00 89.62 74 ALA A CA 1
ATOM 576 C C . ALA A 1 74 ? -11.350 -3.241 20.671 1.00 89.62 74 ALA A C 1
ATOM 578 O O . ALA A 1 74 ? -11.521 -2.505 19.702 1.00 89.62 74 ALA A O 1
ATOM 579 N N . THR A 1 75 ? -10.192 -3.264 21.339 1.00 92.88 75 THR A N 1
ATOM 580 C CA . THR A 1 75 ? -9.022 -2.483 20.917 1.00 92.88 75 THR A CA 1
ATOM 581 C C . THR A 1 75 ? -8.655 -2.801 19.460 1.00 92.88 75 THR A C 1
ATOM 583 O O . THR A 1 75 ? -8.296 -3.945 19.171 1.00 92.88 75 THR A O 1
ATOM 586 N N . PRO A 1 76 ? -8.726 -1.822 18.541 1.00 93.56 76 PRO A N 1
ATOM 587 C CA . PRO A 1 76 ? -8.531 -2.078 17.122 1.00 93.56 76 PRO A CA 1
ATOM 588 C C . PRO A 1 76 ? -7.066 -2.390 16.813 1.00 93.56 76 PRO A C 1
ATOM 590 O O . PRO A 1 76 ? -6.158 -1.645 17.189 1.00 93.56 76 PRO A O 1
ATOM 593 N N . VAL A 1 77 ? -6.846 -3.476 16.072 1.00 93.69 77 VAL A N 1
ATOM 594 C CA . VAL A 1 77 ? -5.549 -3.844 15.494 1.00 93.69 77 VAL A CA 1
ATOM 595 C C . VAL A 1 77 ? -5.736 -3.997 13.992 1.00 93.69 77 VAL A C 1
ATOM 597 O O . VAL A 1 77 ? -6.353 -4.948 13.522 1.00 93.69 77 VAL A O 1
ATOM 600 N N . LEU A 1 78 ? -5.212 -3.045 13.223 1.00 92.94 78 LEU A N 1
ATOM 601 C CA . LEU A 1 78 ? -5.343 -3.048 11.768 1.00 92.94 78 LEU A CA 1
ATOM 602 C C . LEU A 1 78 ? -4.136 -3.748 11.139 1.00 92.94 78 LEU A C 1
ATOM 604 O O . LEU A 1 78 ? -3.040 -3.189 11.080 1.00 92.94 78 LEU A O 1
ATOM 608 N N . GLN A 1 79 ? -4.335 -4.976 10.655 1.00 90.25 79 GLN A N 1
ATOM 609 C CA . GLN A 1 79 ? -3.304 -5.704 9.920 1.00 90.25 79 GLN A CA 1
ATOM 610 C C . GLN A 1 79 ? -3.322 -5.311 8.439 1.00 90.25 79 GLN A C 1
ATOM 612 O O . GLN A 1 79 ? -4.187 -5.724 7.669 1.00 90.25 79 GLN A O 1
ATOM 617 N N . CYS A 1 80 ? -2.311 -4.555 8.020 1.00 88.00 80 CYS A 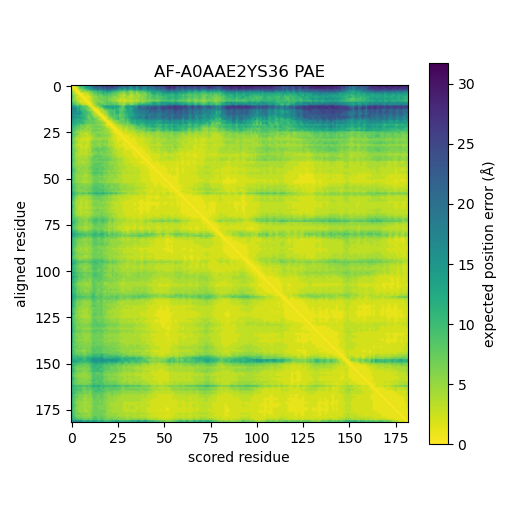N 1
ATOM 618 C CA . CYS A 1 80 ? -2.131 -4.142 6.633 1.00 88.00 80 CYS A CA 1
ATOM 619 C C . CYS A 1 80 ? -0.976 -4.922 5.999 1.00 88.00 80 CYS A C 1
ATOM 621 O O . CYS A 1 80 ? 0.159 -4.813 6.452 1.00 88.00 80 CYS A O 1
ATOM 623 N N . CYS A 1 81 ? -1.222 -5.655 4.906 1.00 79.25 81 CYS A N 1
ATOM 624 C CA . CYS A 1 81 ? -0.141 -6.343 4.183 1.00 79.25 81 CYS A CA 1
ATOM 625 C C . CYS A 1 81 ? 0.913 -5.364 3.637 1.00 79.25 81 CYS A C 1
ATOM 627 O O . CYS A 1 81 ? 2.074 -5.733 3.488 1.00 79.25 81 CYS A O 1
ATOM 629 N N . ARG A 1 82 ? 0.502 -4.128 3.315 1.00 85.56 82 ARG A N 1
ATOM 630 C CA . ARG A 1 82 ? 1.346 -3.046 2.791 1.00 85.56 82 ARG A CA 1
ATOM 631 C C . ARG A 1 82 ? 0.792 -1.700 3.269 1.00 85.56 82 ARG A C 1
ATOM 633 O O . ARG A 1 82 ? -0.211 -1.231 2.742 1.00 85.56 82 ARG A O 1
ATOM 640 N N . SER A 1 83 ? 1.435 -1.091 4.259 1.00 91.81 83 SER A N 1
ATOM 641 C CA . SER A 1 83 ? 1.098 0.252 4.769 1.00 91.81 83 SER A CA 1
ATOM 642 C C . SER A 1 83 ? 2.292 1.202 4.801 1.00 91.81 83 SER A C 1
ATOM 644 O O . SER A 1 83 ? 2.108 2.363 5.150 1.00 91.81 83 SER A O 1
ATOM 646 N N . PHE A 1 84 ? 3.493 0.742 4.430 1.00 93.56 84 PHE A N 1
ATOM 647 C CA . PHE A 1 84 ? 4.747 1.478 4.619 1.00 93.56 84 PHE A CA 1
ATOM 648 C C . PHE A 1 84 ? 4.743 2.887 4.001 1.00 93.56 84 PHE A C 1
ATOM 650 O O . PHE A 1 84 ? 5.231 3.818 4.625 1.00 93.56 84 PHE A O 1
ATOM 657 N N . GLY A 1 85 ? 4.096 3.088 2.847 1.00 94.94 85 GLY A N 1
ATOM 658 C CA . GLY A 1 85 ? 3.952 4.415 2.225 1.00 94.94 85 GLY A CA 1
ATOM 659 C C . GLY A 1 85 ? 2.969 5.361 2.927 1.00 94.94 85 GLY A C 1
ATOM 660 O O . GLY A 1 85 ? 2.882 6.531 2.574 1.00 94.94 85 GLY A O 1
ATOM 661 N N . ARG A 1 86 ? 2.219 4.874 3.922 1.00 94.50 86 ARG A N 1
ATOM 662 C CA . ARG A 1 86 ? 1.125 5.595 4.594 1.00 94.50 86 ARG A CA 1
ATOM 663 C C . ARG A 1 86 ? 1.322 5.752 6.095 1.00 94.50 86 ARG A C 1
ATOM 665 O O . ARG A 1 86 ? 0.521 6.431 6.730 1.00 94.50 86 ARG A O 1
ATOM 672 N N . VAL A 1 87 ? 2.349 5.128 6.675 1.00 93.69 87 VAL A N 1
ATOM 673 C CA . VAL A 1 87 ? 2.520 5.040 8.137 1.00 93.69 87 VAL A CA 1
ATOM 674 C C . VAL A 1 87 ? 2.536 6.418 8.786 1.00 93.69 87 VAL A C 1
ATOM 676 O O . VAL A 1 87 ? 1.823 6.635 9.763 1.00 93.69 87 VAL A O 1
ATOM 679 N N . ALA A 1 88 ? 3.298 7.360 8.224 1.00 93.31 88 ALA A N 1
ATOM 680 C CA . ALA A 1 88 ? 3.385 8.722 8.744 1.00 93.31 88 ALA A CA 1
ATOM 681 C C . ALA A 1 88 ? 2.012 9.414 8.774 1.00 93.31 88 ALA A C 1
ATOM 683 O O . ALA A 1 88 ? 1.613 9.949 9.807 1.00 93.31 88 ALA A O 1
ATOM 684 N N . TYR A 1 89 ? 1.262 9.331 7.673 1.00 94.88 89 TYR A N 1
ATOM 685 C CA . TYR A 1 89 ? -0.073 9.916 7.568 1.00 94.88 89 TYR A CA 1
ATOM 686 C C . TYR A 1 89 ? -1.066 9.276 8.545 1.00 94.88 89 TYR A C 1
ATOM 688 O O . TYR A 1 89 ? -1.777 9.986 9.253 1.00 94.88 89 TYR A O 1
ATOM 696 N N . LEU A 1 90 ? -1.097 7.941 8.628 1.00 94.12 90 LEU A N 1
ATOM 697 C CA . LEU A 1 90 ? -1.996 7.220 9.535 1.00 94.12 90 LEU A CA 1
ATOM 698 C C . LEU A 1 90 ? -1.690 7.547 11.002 1.00 94.12 90 LEU A C 1
ATOM 700 O O . LEU A 1 90 ? -2.606 7.782 11.785 1.00 94.12 90 LEU A O 1
ATOM 704 N N . ARG A 1 91 ? -0.406 7.646 11.366 1.00 94.06 91 ARG A N 1
ATOM 705 C CA . ARG A 1 91 ? 0.015 8.056 12.711 1.00 94.06 91 ARG A CA 1
ATOM 706 C C . ARG A 1 91 ? -0.393 9.494 13.022 1.00 94.06 91 ARG A C 1
ATOM 708 O O . ARG A 1 91 ? -0.804 9.776 14.143 1.00 94.06 91 ARG A O 1
ATOM 715 N N . GLN A 1 92 ? -0.274 10.401 12.056 1.00 95.19 92 GLN A N 1
ATOM 716 C CA . GLN A 1 92 ? -0.663 11.800 12.232 1.00 95.19 92 GLN A CA 1
ATOM 717 C C . GLN A 1 92 ? -2.179 11.962 12.417 1.00 95.19 92 GLN A C 1
ATOM 719 O O . GLN A 1 92 ? -2.606 12.811 13.193 1.00 95.19 92 GLN A O 1
ATOM 724 N N . THR A 1 93 ? -2.982 11.168 11.707 1.00 95.25 93 THR A N 1
ATOM 725 C CA . THR A 1 93 ? -4.447 11.317 11.654 1.00 95.25 93 THR A CA 1
ATOM 726 C C . THR A 1 93 ? -5.191 10.505 12.711 1.00 95.25 93 THR A C 1
ATOM 728 O O . THR A 1 93 ? -6.194 10.985 13.230 1.00 95.25 93 THR A O 1
ATOM 731 N N . HIS A 1 94 ? -4.700 9.315 13.065 1.00 94.81 94 HIS A N 1
ATOM 732 C CA . HIS A 1 94 ? -5.379 8.397 13.990 1.00 94.81 94 HIS A CA 1
ATOM 733 C C . HIS A 1 94 ? -4.542 8.037 15.231 1.00 94.81 94 HIS A C 1
ATOM 735 O O . HIS A 1 94 ? -5.040 7.387 16.149 1.00 94.81 94 HIS A O 1
ATOM 741 N N . GLY A 1 95 ? -3.272 8.452 15.294 1.00 94.31 95 GLY A N 1
ATOM 742 C CA . GLY A 1 95 ? -2.375 8.108 16.396 1.00 94.31 95 GLY A CA 1
ATOM 743 C C . GLY A 1 95 ? -1.987 6.624 16.407 1.00 94.31 95 GLY A C 1
ATOM 744 O O . GLY A 1 95 ? -1.700 6.031 15.368 1.00 94.31 95 GLY A O 1
ATOM 745 N N . GLY A 1 96 ? -1.943 6.032 17.603 1.00 92.06 96 GLY A N 1
ATOM 746 C CA . GLY A 1 96 ? -1.665 4.608 17.799 1.00 92.06 96 GLY A CA 1
ATOM 747 C C . GLY A 1 96 ? -0.189 4.205 17.695 1.00 92.06 96 GLY A C 1
ATOM 748 O O . GLY A 1 96 ? 0.719 5.034 17.595 1.00 92.06 96 GLY A O 1
ATOM 749 N N . ALA A 1 97 ? 0.041 2.892 17.758 1.00 92.81 97 ALA A N 1
ATOM 750 C CA . ALA A 1 97 ? 1.352 2.271 17.600 1.00 92.81 97 ALA A CA 1
ATOM 751 C C . ALA A 1 97 ? 1.423 1.529 16.260 1.00 92.81 97 ALA A C 1
ATOM 753 O O . ALA A 1 97 ? 0.502 0.799 15.901 1.00 92.81 97 ALA A O 1
ATOM 754 N N . HIS A 1 98 ? 2.533 1.690 15.538 1.00 92.06 98 HIS A N 1
ATOM 755 C CA . HIS A 1 98 ? 2.792 0.954 14.304 1.00 92.06 98 HIS A CA 1
ATOM 756 C C . HIS A 1 98 ? 3.817 -0.150 14.563 1.00 92.06 98 HIS A C 1
ATOM 758 O O . HIS A 1 98 ? 4.958 0.131 14.932 1.00 92.06 98 HIS A O 1
ATOM 764 N N . ILE A 1 99 ? 3.412 -1.403 14.357 1.00 92.56 99 ILE A N 1
ATOM 765 C CA . ILE A 1 99 ? 4.277 -2.575 14.511 1.00 92.56 99 ILE A CA 1
ATOM 766 C C . ILE A 1 99 ? 4.744 -3.000 13.119 1.00 92.56 99 ILE A C 1
ATOM 768 O O . ILE A 1 99 ? 3.951 -3.469 12.307 1.00 92.56 99 ILE A O 1
ATOM 772 N N . HIS A 1 100 ? 6.037 -2.831 12.842 1.00 91.38 100 HIS A N 1
ATOM 773 C CA . HIS A 1 100 ? 6.646 -3.295 11.599 1.00 91.38 100 HIS A CA 1
ATOM 774 C C . HIS A 1 100 ? 7.160 -4.731 11.769 1.00 91.38 100 HIS A C 1
ATOM 776 O O . HIS A 1 1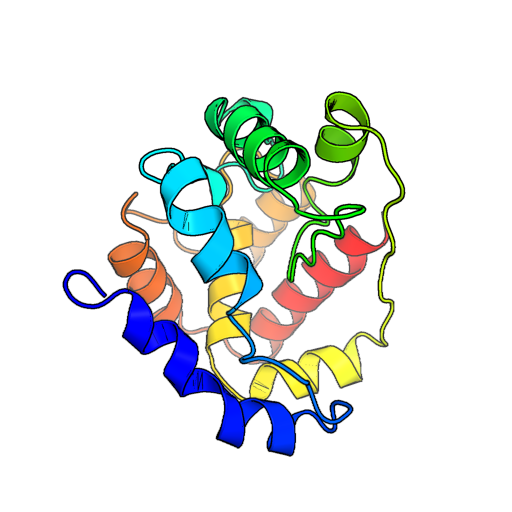00 ? 8.013 -4.996 12.617 1.00 91.38 100 HIS A O 1
ATOM 782 N N . LEU A 1 101 ? 6.654 -5.656 10.952 1.00 90.56 101 LEU A N 1
ATOM 783 C CA . LEU A 1 101 ? 7.138 -7.035 10.907 1.00 90.56 101 LEU A CA 1
ATOM 784 C C . LEU A 1 101 ? 8.333 -7.127 9.961 1.00 90.56 101 LEU A C 1
ATOM 786 O O . LEU A 1 101 ? 8.171 -7.219 8.745 1.00 90.56 101 LEU A O 1
ATOM 790 N N . TRP A 1 102 ? 9.533 -7.102 10.534 1.00 92.06 102 TRP A N 1
ATOM 791 C CA . TRP A 1 102 ? 10.765 -7.223 9.767 1.00 92.06 102 TRP A CA 1
ATO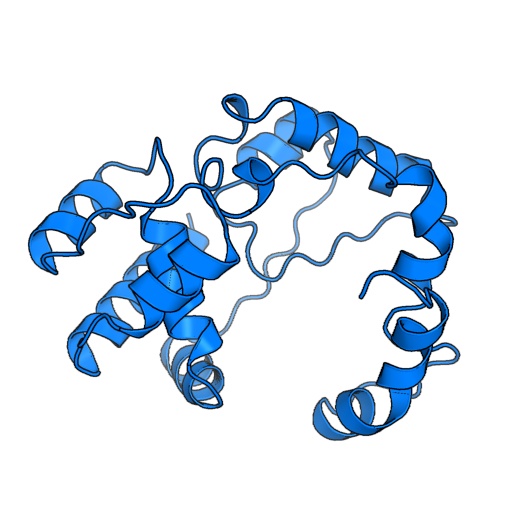M 792 C C . TRP A 1 102 ? 11.041 -8.678 9.368 1.00 92.06 102 TRP A C 1
ATOM 794 O O . TRP A 1 102 ? 10.903 -9.599 10.177 1.00 92.06 102 TRP A O 1
ATOM 804 N N . ARG A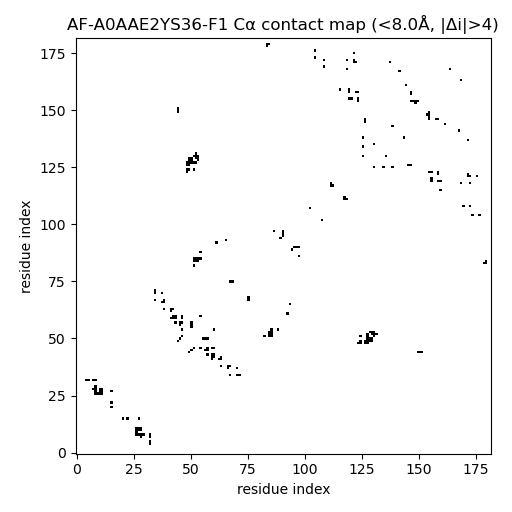 1 103 ? 11.475 -8.878 8.121 1.00 93.00 103 ARG A N 1
ATOM 805 C CA . ARG A 1 103 ? 11.950 -10.158 7.585 1.00 93.00 103 ARG A CA 1
ATOM 806 C C . ARG A 1 103 ? 13.101 -9.902 6.621 1.00 93.00 103 ARG A C 1
ATOM 808 O O . ARG A 1 103 ? 13.136 -8.860 5.965 1.00 93.00 103 ARG A O 1
ATOM 815 N N . ASP A 1 104 ? 14.021 -10.856 6.520 1.00 95.44 104 ASP A N 1
ATOM 816 C CA . ASP A 1 104 ? 15.099 -10.787 5.544 1.00 95.44 104 ASP A CA 1
ATOM 817 C C . ASP A 1 104 ? 14.539 -10.716 4.111 1.00 95.44 104 ASP A C 1
ATOM 819 O O . ASP A 1 104 ? 13.597 -11.432 3.750 1.00 95.44 104 ASP A O 1
ATOM 823 N N . ALA A 1 105 ? 15.117 -9.829 3.299 1.00 95.62 105 ALA A N 1
ATOM 824 C CA . ALA A 1 105 ? 14.593 -9.514 1.973 1.00 95.62 105 ALA A CA 1
ATOM 825 C C . ALA A 1 105 ? 14.542 -10.748 1.057 1.00 95.62 105 ALA A C 1
ATOM 827 O O . ALA A 1 105 ? 13.572 -10.973 0.339 1.00 95.62 105 ALA A O 1
ATOM 828 N N . VAL A 1 106 ? 15.580 -11.584 1.103 1.00 95.75 106 VAL A N 1
ATOM 829 C CA . VAL A 1 106 ? 15.715 -12.734 0.203 1.00 95.75 106 VAL A CA 1
ATOM 830 C C . VAL A 1 106 ? 14.661 -13.798 0.510 1.00 95.75 106 VAL A C 1
ATOM 832 O O . VAL A 1 106 ? 13.932 -14.215 -0.390 1.00 95.75 106 VAL A O 1
ATOM 835 N N . SER A 1 107 ? 14.505 -14.211 1.771 1.00 95.06 107 SER A N 1
ATOM 836 C CA . SER A 1 107 ? 13.505 -15.228 2.123 1.00 95.06 107 SER A CA 1
ATOM 837 C C . SER A 1 107 ? 12.080 -14.705 1.979 1.00 95.06 107 SER A C 1
ATOM 839 O O . SER A 1 107 ? 11.176 -15.476 1.646 1.00 95.06 107 SER A O 1
ATOM 841 N N . GLN A 1 108 ? 11.845 -13.411 2.224 1.00 94.69 108 GLN A N 1
ATOM 842 C CA . GLN A 1 108 ? 10.540 -12.818 1.953 1.00 94.69 108 GLN A CA 1
ATOM 843 C C . GLN A 1 108 ? 10.241 -12.814 0.448 1.00 94.69 108 GLN A C 1
ATOM 845 O O . GLN A 1 108 ? 9.160 -13.263 0.065 1.00 94.69 108 GLN A O 1
ATOM 850 N N . TRP A 1 109 ? 11.187 -12.407 -0.401 1.00 95.56 109 TRP A N 1
ATOM 851 C CA . TRP A 1 109 ? 11.019 -12.455 -1.855 1.00 95.56 109 TRP A CA 1
ATOM 852 C C . TRP A 1 109 ? 10.719 -13.866 -2.362 1.00 95.56 109 TRP A C 1
ATOM 854 O O . TRP A 1 109 ? 9.767 -14.047 -3.119 1.00 95.56 109 TRP A O 1
ATOM 864 N N . PHE A 1 110 ? 11.442 -14.885 -1.884 1.00 95.06 110 PHE A N 1
ATOM 865 C CA . PHE A 1 110 ? 11.146 -16.277 -2.235 1.00 95.06 110 PHE A CA 1
ATOM 866 C C . PHE A 1 110 ? 9.735 -16.701 -1.820 1.00 95.06 110 PHE A C 1
ATOM 868 O O . PHE A 1 110 ? 9.079 -17.436 -2.552 1.00 95.06 110 PHE A O 1
ATOM 875 N N . SER A 1 111 ? 9.230 -16.212 -0.682 1.00 91.38 111 SER A N 1
ATOM 876 C CA . SER A 1 111 ? 7.848 -16.498 -0.275 1.00 91.38 111 SER A CA 1
ATOM 877 C C . SER A 1 111 ? 6.800 -15.807 -1.149 1.00 91.38 111 SER A C 1
ATOM 879 O O . SER A 1 111 ? 5.686 -16.308 -1.264 1.00 91.38 111 SER A O 1
ATOM 881 N N . TYR A 1 112 ? 7.157 -14.696 -1.798 1.00 92.19 112 TYR A N 1
ATOM 882 C CA . TYR A 1 112 ? 6.281 -14.019 -2.754 1.00 92.19 112 TYR A CA 1
ATOM 883 C C . TYR A 1 112 ? 6.150 -14.795 -4.065 1.00 92.19 112 TYR A C 1
ATOM 885 O O . TYR A 1 112 ? 5.117 -14.682 -4.709 1.00 92.19 112 TYR A O 1
ATOM 893 N N . GLN A 1 113 ? 7.115 -15.655 -4.409 1.00 92.44 113 GLN A N 1
ATOM 894 C CA . GLN A 1 113 ? 7.091 -16.429 -5.659 1.00 92.44 113 GLN A CA 1
ATOM 895 C C . GLN A 1 113 ? 6.042 -17.557 -5.680 1.00 92.44 113 GLN A C 1
ATOM 897 O O . GLN A 1 113 ? 5.937 -18.281 -6.666 1.00 92.44 113 GLN A O 1
ATOM 902 N N . ILE A 1 114 ? 5.253 -17.728 -4.610 1.00 88.44 114 ILE A N 1
ATOM 903 C CA . ILE A 1 114 ? 4.162 -18.711 -4.560 1.00 88.44 114 ILE A CA 1
ATOM 904 C C . ILE A 1 114 ? 3.026 -18.384 -5.545 1.00 88.44 114 ILE A C 1
ATOM 906 O O . ILE A 1 114 ? 2.304 -19.285 -5.966 1.00 88.44 114 ILE A O 1
ATOM 910 N N . ASN A 1 115 ? 2.854 -17.107 -5.906 1.00 88.38 115 ASN A N 1
ATOM 911 C CA . ASN A 1 115 ? 1.931 -16.650 -6.942 1.00 88.38 115 ASN A CA 1
ATOM 912 C C . ASN A 1 115 ? 2.387 -15.304 -7.540 1.00 88.38 115 ASN A C 1
ATOM 914 O O . ASN A 1 115 ? 3.242 -14.617 -6.992 1.00 88.38 115 ASN A O 1
ATOM 918 N N . ASP A 1 116 ? 1.796 -14.912 -8.669 1.00 90.81 116 ASP A N 1
ATOM 919 C CA . ASP A 1 116 ? 2.113 -13.663 -9.376 1.00 90.81 116 ASP A CA 1
ATOM 920 C C . ASP A 1 116 ? 1.551 -12.404 -8.688 1.00 90.81 116 ASP A C 1
ATOM 922 O O . ASP A 1 116 ? 1.985 -11.286 -8.974 1.00 90.81 116 ASP A O 1
ATOM 926 N N . TYR A 1 117 ? 0.620 -12.563 -7.742 1.00 91.94 117 TYR A N 1
ATOM 927 C CA . TYR A 1 117 ? -0.061 -11.453 -7.079 1.00 91.94 117 TYR A CA 1
ATOM 928 C C . TYR A 1 117 ? 0.898 -10.467 -6.414 1.00 91.94 117 TYR A C 1
ATOM 930 O O . TYR A 1 117 ? 0.664 -9.260 -6.480 1.00 91.94 117 TYR A O 1
ATOM 938 N N . PHE A 1 118 ? 1.959 -10.944 -5.762 1.00 93.19 118 PHE A N 1
ATOM 939 C CA . PHE A 1 118 ? 2.884 -10.054 -5.062 1.00 93.19 118 PHE A CA 1
ATOM 940 C C . PHE A 1 118 ? 3.718 -9.201 -6.018 1.00 93.19 118 PHE A C 1
ATOM 942 O O . PHE A 1 118 ? 3.925 -8.016 -5.742 1.00 93.19 118 PHE A O 1
ATOM 949 N N . ASP A 1 119 ? 4.135 -9.767 -7.149 1.00 94.50 119 ASP A N 1
ATOM 950 C CA . ASP A 1 119 ? 4.840 -9.024 -8.191 1.00 94.50 119 ASP A CA 1
ATOM 951 C C . ASP A 1 119 ? 3.916 -7.954 -8.780 1.00 94.50 119 ASP A C 1
ATOM 953 O O . ASP A 1 119 ? 4.256 -6.771 -8.789 1.00 94.50 119 ASP A O 1
ATOM 957 N N . ILE A 1 120 ? 2.694 -8.340 -9.158 1.00 95.88 120 ILE A N 1
ATOM 958 C CA . ILE A 1 120 ? 1.693 -7.429 -9.730 1.00 95.88 120 ILE A CA 1
ATOM 959 C C . ILE A 1 120 ? 1.339 -6.313 -8.741 1.00 95.88 120 ILE A C 1
ATOM 961 O O . ILE A 1 120 ? 1.320 -5.138 -9.101 1.00 95.88 120 ILE A O 1
ATOM 965 N N . ALA A 1 121 ? 1.115 -6.647 -7.468 1.00 95.06 121 ALA A N 1
ATOM 966 C CA . ALA A 1 121 ? 0.836 -5.662 -6.429 1.00 95.06 121 ALA A CA 1
ATOM 967 C C . ALA A 1 121 ? 2.000 -4.678 -6.234 1.00 95.06 121 ALA A C 1
ATOM 969 O O . ALA A 1 121 ? 1.760 -3.513 -5.924 1.00 95.06 121 ALA A O 1
ATOM 970 N N . SER A 1 122 ? 3.244 -5.126 -6.416 1.00 96.06 122 SER A N 1
ATOM 971 C CA . SER A 1 122 ? 4.429 -4.271 -6.313 1.00 96.06 122 SER A CA 1
ATOM 972 C C . SER A 1 122 ? 4.496 -3.285 -7.480 1.00 96.06 122 SER A C 1
ATOM 974 O O . SER A 1 122 ? 4.734 -2.097 -7.262 1.00 96.06 122 SER A O 1
ATOM 976 N N . LEU A 1 123 ? 4.174 -3.737 -8.698 1.00 96.88 123 LEU A N 1
ATOM 977 C CA . LEU A 1 123 ? 4.020 -2.858 -9.860 1.00 96.88 123 LEU A CA 1
ATOM 978 C C . LEU A 1 123 ? 2.883 -1.849 -9.662 1.00 96.88 123 LEU A C 1
ATOM 980 O O . LEU A 1 123 ? 3.068 -0.670 -9.935 1.00 96.88 123 LEU A O 1
ATOM 984 N N . LEU A 1 124 ? 1.741 -2.271 -9.113 1.00 96.25 124 LEU A N 1
ATOM 985 C CA . LEU A 1 124 ? 0.616 -1.375 -8.822 1.00 96.25 124 LEU A CA 1
ATOM 986 C C . LEU A 1 124 ? 0.956 -0.323 -7.756 1.00 96.25 124 LEU A C 1
ATOM 988 O O . LEU A 1 124 ? 0.566 0.832 -7.900 1.00 96.25 124 LEU A O 1
ATOM 992 N N . VAL A 1 125 ? 1.731 -0.665 -6.718 1.00 96.56 125 VAL A N 1
ATOM 993 C CA . VAL A 1 125 ? 2.265 0.332 -5.766 1.00 96.56 125 VAL A CA 1
ATOM 994 C C . VAL A 1 125 ? 3.154 1.339 -6.493 1.00 96.56 125 VAL A C 1
ATOM 996 O O . VAL A 1 125 ? 3.033 2.548 -6.278 1.00 96.56 125 VAL A O 1
ATOM 999 N N . LEU A 1 126 ? 3.995 0.858 -7.411 1.00 97.00 126 LEU A N 1
ATOM 1000 C CA . LEU A 1 126 ? 4.757 1.723 -8.296 1.00 97.00 126 LEU A CA 1
ATOM 1001 C C . LEU A 1 126 ? 3.885 2.497 -9.284 1.00 97.00 126 LEU A C 1
ATOM 1003 O O . LEU A 1 126 ? 4.475 3.276 -9.999 1.00 97.00 126 LEU A O 1
ATOM 1007 N N . GLN A 1 127 ? 2.554 2.403 -9.331 1.00 96.19 127 GLN A N 1
ATOM 1008 C CA . GLN A 1 127 ? 1.688 3.277 -10.149 1.00 96.19 127 GLN A CA 1
ATOM 1009 C C . GLN A 1 127 ? 1.023 4.406 -9.344 1.00 96.19 127 GLN A C 1
ATOM 1011 O O . GLN A 1 127 ? 0.230 5.163 -9.892 1.00 96.19 127 GLN A O 1
ATOM 1016 N N . ALA A 1 128 ? 1.341 4.560 -8.053 1.00 95.94 128 ALA A N 1
ATOM 1017 C CA . ALA A 1 128 ? 0.806 5.648 -7.228 1.00 95.94 128 ALA A CA 1
ATOM 1018 C C . ALA A 1 128 ? 0.996 7.038 -7.877 1.00 95.94 128 ALA A C 1
ATOM 1020 O O . ALA A 1 128 ? 1.991 7.267 -8.566 1.00 95.94 128 ALA A O 1
ATOM 1021 N N . ASN A 1 129 ? 0.085 7.983 -7.634 1.00 94.81 129 ASN A N 1
ATOM 1022 C CA . ASN A 1 129 ? 0.095 9.271 -8.345 1.00 94.81 129 ASN A CA 1
ATOM 1023 C C . ASN A 1 129 ? 1.277 10.164 -7.936 1.00 94.81 129 ASN A C 1
ATOM 1025 O O . ASN A 1 129 ? 1.937 10.738 -8.796 1.00 94.81 129 ASN A O 1
ATOM 1029 N N . ASN A 1 130 ? 1.578 10.222 -6.636 1.00 95.50 130 ASN A N 1
ATOM 1030 C CA . ASN A 1 130 ? 2.624 11.075 -6.064 1.00 95.50 130 ASN A CA 1
ATOM 1031 C C . ASN A 1 130 ? 3.660 10.223 -5.307 1.00 95.50 130 ASN A C 1
ATOM 1033 O O . ASN A 1 130 ? 3.721 10.270 -4.077 1.00 95.50 130 ASN A O 1
ATOM 1037 N N . PRO A 1 131 ? 4.429 9.361 -5.994 1.00 96.50 131 PRO A N 1
ATOM 1038 C CA . PRO A 1 131 ? 5.425 8.538 -5.331 1.00 96.50 131 PRO A CA 1
ATOM 1039 C C . PRO A 1 131 ? 6.684 9.369 -4.997 1.00 96.50 131 PRO A C 1
ATOM 1041 O O . PRO A 1 131 ? 6.964 10.370 -5.662 1.00 96.50 131 PRO A O 1
ATOM 1044 N N . PRO A 1 132 ? 7.505 8.931 -4.030 1.00 96.44 132 PRO A N 1
ATOM 1045 C CA . PRO A 1 132 ? 8.860 9.433 -3.840 1.00 96.44 132 PRO A CA 1
ATOM 1046 C C . PRO A 1 132 ? 9.679 9.453 -5.139 1.00 96.44 132 PRO A C 1
ATOM 1048 O O . PRO A 1 132 ? 9.552 8.555 -5.975 1.00 96.44 132 PRO A O 1
ATOM 1051 N N . GLU A 1 133 ? 10.584 10.428 -5.275 1.00 96.69 133 GLU A N 1
ATOM 1052 C CA . GLU A 1 133 ? 11.400 10.622 -6.486 1.00 96.69 133 GLU A CA 1
ATOM 1053 C C . GLU A 1 133 ? 12.155 9.351 -6.906 1.00 96.69 133 GLU A C 1
ATOM 1055 O O . GLU A 1 133 ? 12.247 9.038 -8.094 1.00 96.69 133 GLU A O 1
ATOM 1060 N N . MET A 1 134 ? 12.639 8.565 -5.939 1.00 96.44 134 MET A N 1
ATOM 1061 C CA . MET A 1 134 ? 13.332 7.308 -6.226 1.00 96.44 134 MET A CA 1
ATOM 1062 C C . MET A 1 134 ? 12.473 6.320 -7.026 1.00 96.44 134 MET A C 1
ATOM 1064 O O . MET A 1 134 ? 12.997 5.608 -7.877 1.00 96.44 134 MET A O 1
ATOM 1068 N N . PHE A 1 135 ? 11.156 6.299 -6.804 1.00 97.62 135 PHE A N 1
ATOM 1069 C CA . PHE A 1 135 ? 10.252 5.422 -7.537 1.00 97.62 135 PHE A CA 1
ATOM 1070 C C . PHE A 1 135 ? 9.888 5.987 -8.907 1.00 97.62 135 PHE A C 1
ATOM 1072 O O . PHE A 1 135 ? 9.672 5.204 -9.825 1.00 97.62 135 PHE A O 1
ATOM 1079 N N . LEU A 1 136 ? 9.898 7.312 -9.095 1.00 97.25 136 LEU A N 1
ATOM 1080 C CA . LEU A 1 136 ? 9.819 7.901 -10.439 1.00 97.25 136 LEU A CA 1
ATOM 1081 C C . LEU A 1 136 ? 11.020 7.477 -11.289 1.00 97.25 136 LEU A C 1
ATOM 1083 O O . LEU A 1 136 ? 10.846 7.045 -12.426 1.00 97.25 136 LEU A O 1
ATOM 1087 N N . ARG A 1 137 ? 12.226 7.528 -10.712 1.00 97.31 137 ARG A N 1
ATOM 1088 C CA . ARG A 1 137 ? 13.455 7.062 -11.371 1.00 97.31 137 ARG A CA 1
ATOM 1089 C C . ARG A 1 137 ? 13.415 5.557 -11.638 1.00 97.31 137 ARG A C 1
ATOM 1091 O O . ARG A 1 137 ? 13.731 5.131 -12.740 1.00 97.31 137 ARG A O 1
ATOM 1098 N N . LEU A 1 138 ? 12.955 4.762 -10.669 1.00 97.50 138 LEU A N 1
ATOM 1099 C CA . LEU A 1 138 ? 12.810 3.314 -10.835 1.00 97.50 138 LEU A CA 1
ATOM 1100 C C . LEU A 1 138 ? 11.863 2.955 -11.987 1.00 97.50 138 LEU A C 1
ATOM 1102 O O . LEU A 1 138 ? 12.194 2.079 -12.777 1.00 97.50 138 LEU A O 1
ATOM 1106 N N . ARG A 1 139 ? 10.713 3.637 -12.113 1.00 97.44 139 ARG A N 1
ATOM 1107 C CA . ARG A 1 139 ? 9.780 3.432 -13.239 1.00 97.44 139 ARG A CA 1
ATOM 1108 C C . ARG A 1 139 ? 10.470 3.636 -14.584 1.00 97.44 139 ARG A C 1
ATOM 1110 O O . ARG A 1 139 ? 10.242 2.850 -15.497 1.00 97.44 139 ARG A O 1
ATOM 1117 N N . GLN A 1 140 ? 11.281 4.688 -14.700 1.00 96.69 140 GLN A N 1
ATOM 1118 C CA . GLN A 1 140 ? 12.019 5.005 -15.924 1.00 96.69 140 GLN A CA 1
ATOM 1119 C C . GLN A 1 140 ? 13.078 3.941 -16.221 1.00 96.69 140 GLN A C 1
ATOM 1121 O O . GLN A 1 140 ? 13.135 3.449 -17.342 1.00 96.69 140 GLN A O 1
ATOM 1126 N N . GLU A 1 141 ? 13.852 3.545 -15.208 1.00 96.69 141 GLU A N 1
ATOM 1127 C CA . GLU A 1 141 ? 14.923 2.549 -15.331 1.00 96.69 141 GLU A CA 1
ATOM 1128 C C . GLU A 1 141 ? 14.403 1.189 -15.810 1.00 96.69 141 GLU A C 1
ATOM 1130 O O . GLU A 1 141 ? 14.990 0.562 -16.687 1.00 96.69 141 GLU A O 1
ATOM 1135 N N . ILE A 1 142 ? 13.266 0.739 -15.273 1.00 96.44 142 ILE A N 1
ATOM 1136 C CA . ILE A 1 142 ? 12.663 -0.544 -15.666 1.00 96.44 142 ILE A CA 1
ATOM 1137 C C . ILE A 1 142 ? 11.714 -0.418 -16.865 1.00 96.44 142 ILE A C 1
ATOM 1139 O O . ILE A 1 142 ? 11.080 -1.405 -17.234 1.00 96.44 142 ILE A O 1
ATOM 1143 N N . ALA A 1 143 ? 11.581 0.782 -17.442 1.00 96.38 143 ALA A N 1
ATOM 1144 C CA . ALA A 1 143 ? 10.618 1.107 -18.492 1.00 96.38 143 ALA A CA 1
ATOM 1145 C C . ALA A 1 143 ? 9.187 0.621 -18.168 1.00 96.38 143 ALA A C 1
ATOM 1147 O O . ALA A 1 143 ? 8.522 -0.007 -18.994 1.00 96.38 143 ALA A O 1
ATOM 1148 N N . LEU A 1 144 ? 8.712 0.890 -16.944 1.00 96.75 144 LEU A N 1
ATOM 1149 C CA . LEU A 1 144 ? 7.379 0.480 -16.499 1.00 96.75 144 LEU A CA 1
ATOM 1150 C C . LEU A 1 144 ? 6.299 1.192 -17.337 1.00 96.75 144 LEU A C 1
ATOM 1152 O O . LEU A 1 144 ? 6.252 2.427 -17.312 1.00 96.75 144 LEU A O 1
ATOM 1156 N N . PRO A 1 145 ? 5.403 0.467 -18.034 1.00 95.44 145 PRO A N 1
ATOM 1157 C CA . PRO A 1 145 ? 4.301 1.100 -18.748 1.00 95.44 145 PRO A CA 1
ATOM 1158 C C . PRO A 1 145 ? 3.366 1.821 -17.774 1.00 95.44 145 PRO A C 1
ATOM 1160 O O . PRO A 1 145 ? 3.095 1.335 -16.674 1.00 95.44 145 PRO A O 1
ATOM 1163 N N . ALA A 1 146 ? 2.862 2.984 -18.183 1.00 94.25 146 ALA A N 1
ATOM 1164 C CA . ALA A 1 146 ? 1.877 3.723 -17.404 1.00 94.25 146 ALA A CA 1
ATOM 1165 C C . ALA A 1 146 ? 0.563 2.937 -17.314 1.00 94.25 146 ALA A C 1
ATOM 1167 O O . ALA A 1 146 ? 0.141 2.304 -18.283 1.00 94.25 146 ALA A O 1
ATOM 1168 N N . LEU A 1 147 ? -0.090 2.987 -16.154 1.00 92.69 147 LEU A N 1
ATOM 1169 C CA . LEU A 1 147 ? -1.421 2.412 -15.987 1.00 92.69 147 LEU A CA 1
ATOM 1170 C C . LEU A 1 147 ? -2.448 3.225 -16.789 1.00 92.69 147 LEU A C 1
ATOM 1172 O O . LEU A 1 147 ? -2.533 4.441 -16.626 1.00 92.69 147 LEU A O 1
ATOM 1176 N N . GLU A 1 148 ? -3.232 2.561 -17.635 1.00 87.75 148 GLU A N 1
ATOM 1177 C CA . GLU A 1 148 ? -4.201 3.236 -18.513 1.00 87.75 148 GLU A CA 1
ATOM 1178 C C . GLU A 1 148 ? -5.600 3.310 -17.894 1.00 87.75 148 GLU A C 1
ATOM 1180 O O . GLU A 1 148 ? -6.375 4.220 -18.189 1.00 87.75 148 GLU A O 1
ATOM 1185 N N . SER A 1 149 ? -5.928 2.357 -17.01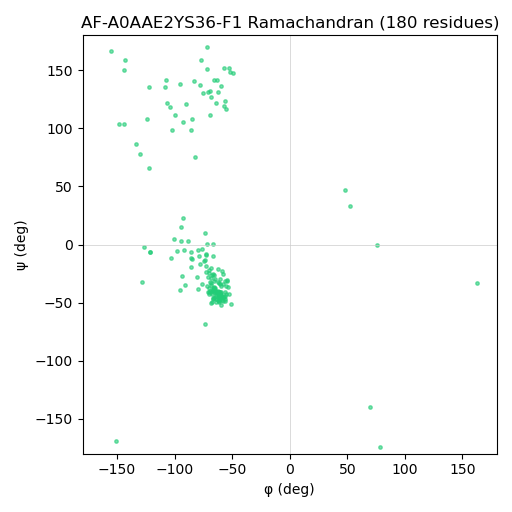9 1.00 81.62 149 SER A N 1
ATOM 1186 C CA . SER A 1 149 ? -7.244 2.251 -16.396 1.00 81.62 149 SER A CA 1
ATOM 1187 C C . SER A 1 149 ? -7.226 2.658 -14.928 1.00 81.62 149 SER A C 1
ATOM 1189 O O . SER A 1 149 ? -6.320 2.311 -14.172 1.00 81.62 149 SER A O 1
ATOM 1191 N N . VAL A 1 150 ? -8.292 3.341 -14.510 1.00 78.00 150 VAL A N 1
ATOM 1192 C CA . VAL A 1 150 ? -8.598 3.605 -13.095 1.00 78.00 150 VAL A CA 1
ATOM 1193 C C . VAL A 1 150 ? -9.358 2.452 -12.432 1.00 78.00 150 VAL A C 1
ATOM 1195 O O . VAL A 1 150 ? -9.487 2.429 -11.208 1.00 78.00 150 VAL A O 1
ATOM 1198 N N . ASP A 1 151 ? -9.867 1.499 -13.220 1.00 86.88 151 ASP A N 1
ATOM 1199 C CA . ASP A 1 151 ? -10.463 0.272 -12.699 1.00 86.88 151 ASP A CA 1
ATOM 1200 C C . ASP A 1 151 ? -9.368 -0.691 -12.227 1.00 86.88 151 ASP A C 1
ATOM 1202 O O . ASP A 1 151 ? -8.418 -0.994 -12.953 1.00 86.88 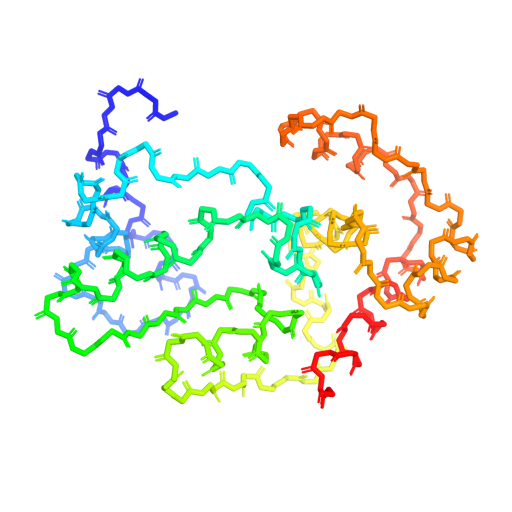151 ASP A O 1
ATOM 1206 N N . PHE A 1 152 ? -9.534 -1.207 -11.009 1.00 86.50 152 PHE A N 1
ATOM 1207 C CA . PHE A 1 152 ? -8.596 -2.135 -10.394 1.00 86.50 152 PHE A CA 1
ATOM 1208 C C . PHE A 1 152 ? -8.440 -3.415 -11.214 1.00 86.50 152 PHE A C 1
ATOM 1210 O O . PHE A 1 152 ? -7.315 -3.868 -11.394 1.00 86.50 152 PHE A O 1
ATOM 1217 N N . ALA A 1 153 ? -9.537 -4.014 -11.691 1.00 89.88 153 ALA A N 1
ATOM 1218 C CA . ALA A 1 153 ? -9.466 -5.306 -12.375 1.00 89.88 153 ALA A CA 1
ATOM 1219 C C . ALA A 1 153 ? -8.723 -5.176 -13.710 1.00 89.88 153 ALA A C 1
ATOM 1221 O O . ALA A 1 153 ? -7.794 -5.939 -13.980 1.00 89.88 153 ALA A O 1
ATOM 1222 N N . ALA A 1 154 ? -9.073 -4.156 -14.497 1.00 90.94 154 ALA A N 1
ATOM 1223 C CA . ALA A 1 154 ? -8.359 -3.823 -15.723 1.00 90.94 154 ALA A CA 1
ATOM 1224 C C . ALA A 1 154 ? -6.883 -3.470 -15.465 1.00 90.94 154 ALA A C 1
ATOM 1226 O O . ALA A 1 154 ? -5.999 -3.971 -16.158 1.00 90.94 154 ALA A O 1
ATOM 1227 N N . GLY A 1 155 ? -6.599 -2.651 -14.448 1.00 92.25 155 GLY A N 1
ATOM 1228 C CA . GLY A 1 155 ? -5.232 -2.261 -14.106 1.00 92.25 155 GLY A CA 1
ATOM 1229 C C . GLY A 1 155 ? -4.371 -3.427 -13.612 1.00 92.25 155 GLY A C 1
ATOM 1230 O O . GLY A 1 155 ? -3.193 -3.527 -13.957 1.00 92.25 155 GLY A O 1
ATOM 1231 N N . TYR A 1 156 ? -4.961 -4.345 -12.847 1.00 93.88 156 TYR A N 1
ATOM 1232 C CA . TYR A 1 156 ? -4.305 -5.572 -12.406 1.00 93.88 156 TYR A CA 1
ATOM 1233 C C . TYR A 1 156 ? -3.924 -6.452 -13.597 1.00 93.88 156 TYR A C 1
ATOM 1235 O O . TYR A 1 156 ? -2.776 -6.883 -13.690 1.00 93.88 156 TYR A O 1
ATOM 1243 N N . GLU A 1 157 ? -4.851 -6.677 -14.532 1.00 95.12 157 GLU A N 1
ATOM 1244 C CA . GLU A 1 157 ? -4.569 -7.474 -15.728 1.00 95.12 157 GLU A CA 1
ATOM 1245 C C . GLU A 1 157 ? -3.518 -6.797 -16.619 1.00 95.12 157 GLU A C 1
ATOM 1247 O O . GLU A 1 157 ? -2.604 -7.465 -17.092 1.00 95.12 157 GLU A O 1
ATOM 1252 N N . GLN A 1 158 ? -3.550 -5.468 -16.765 1.00 94.88 158 GLN A N 1
ATOM 1253 C CA . GLN A 1 158 ? -2.503 -4.736 -17.484 1.00 94.88 158 GLN A CA 1
ATOM 1254 C C . GLN A 1 158 ? -1.116 -4.983 -16.865 1.00 94.88 158 GLN A C 1
ATOM 1256 O O . GLN A 1 158 ? -0.167 -5.306 -17.578 1.00 94.88 158 GLN A O 1
ATOM 1261 N N . MET A 1 159 ? -0.991 -4.861 -15.539 1.00 95.56 159 MET A N 1
ATOM 1262 C CA . MET A 1 159 ? 0.280 -5.097 -14.842 1.00 95.56 159 MET A CA 1
ATOM 1263 C C . MET A 1 159 ? 0.708 -6.569 -14.878 1.00 95.56 159 MET A C 1
ATOM 1265 O O . MET A 1 159 ? 1.901 -6.859 -14.899 1.00 95.56 159 MET A O 1
ATOM 1269 N N . ARG A 1 160 ? -0.242 -7.505 -14.947 1.00 95.06 160 ARG A N 1
ATOM 1270 C CA . ARG A 1 160 ? 0.030 -8.937 -15.114 1.00 95.06 160 ARG A CA 1
ATOM 1271 C C . ARG A 1 160 ? 0.667 -9.275 -16.462 1.00 95.06 160 ARG A C 1
ATOM 1273 O O . ARG A 1 160 ? 1.476 -10.196 -16.529 1.00 95.06 160 ARG A O 1
ATOM 1280 N N . GLN A 1 161 ? 0.348 -8.516 -17.509 1.00 95.12 161 GLN A N 1
ATOM 1281 C CA . GLN A 1 161 ? 0.924 -8.682 -18.849 1.00 95.12 161 GLN A CA 1
ATOM 1282 C C . GLN A 1 161 ? 2.323 -8.054 -18.998 1.00 95.12 161 GLN A C 1
ATOM 1284 O O . GLN A 1 161 ? 2.966 -8.208 -20.039 1.00 95.12 161 GLN A O 1
ATOM 1289 N N . VAL A 1 162 ? 2.835 -7.358 -17.974 1.00 95.25 162 VAL A N 1
ATOM 1290 C CA . VAL A 1 162 ? 4.188 -6.787 -18.000 1.00 95.25 162 VAL A CA 1
ATOM 1291 C C . VAL A 1 162 ? 5.228 -7.909 -17.950 1.00 95.25 162 VAL A C 1
ATOM 1293 O O . VAL A 1 162 ? 5.412 -8.593 -16.941 1.00 95.25 162 VAL A O 1
ATOM 1296 N N . SER A 1 163 ? 5.951 -8.082 -19.057 1.00 92.44 163 SER A N 1
ATOM 1297 C CA . SER A 1 163 ? 6.967 -9.124 -19.208 1.00 92.44 163 SER A CA 1
ATOM 1298 C C . SER A 1 163 ? 8.308 -8.706 -18.597 1.00 92.44 163 SER A C 1
ATOM 1300 O O . SER A 1 163 ? 9.256 -8.379 -19.309 1.00 92.44 163 SER A O 1
ATOM 1302 N N . PHE A 1 164 ? 8.393 -8.739 -17.269 1.00 95.75 164 PHE A N 1
ATOM 1303 C CA . PHE A 1 164 ? 9.652 -8.566 -16.540 1.00 95.75 164 PHE A CA 1
ATOM 1304 C C . PHE A 1 164 ? 10.311 -9.894 -16.181 1.00 95.75 164 PHE A C 1
ATOM 1306 O O . PHE A 1 164 ? 9.646 -10.822 -15.709 1.00 95.75 164 PHE A O 1
ATOM 1313 N N . GLY A 1 165 ? 11.636 -9.942 -16.350 1.00 94.88 165 GLY A N 1
ATOM 1314 C CA . GLY A 1 165 ? 12.480 -11.021 -15.842 1.00 94.88 165 GLY A CA 1
ATOM 1315 C C . GLY A 1 165 ? 12.627 -10.973 -14.317 1.00 94.88 165 GLY A C 1
ATOM 1316 O O . GLY A 1 165 ? 12.246 -9.999 -13.663 1.00 94.88 165 GLY A O 1
ATOM 1317 N N . TRP A 1 166 ? 13.205 -12.028 -13.735 1.00 94.50 166 TRP A N 1
ATOM 1318 C CA . TRP A 1 166 ? 13.370 -12.139 -12.280 1.00 94.50 166 TRP A CA 1
ATOM 1319 C C . TRP A 1 166 ? 14.226 -11.008 -11.689 1.00 94.50 166 TRP A C 1
ATOM 1321 O O . TRP A 1 166 ? 13.923 -10.540 -10.598 1.00 94.50 166 TRP A O 1
ATOM 1331 N N . GLU A 1 167 ? 15.237 -10.521 -12.417 1.00 95.94 167 GLU A N 1
ATOM 1332 C CA . GLU A 1 167 ? 16.110 -9.422 -11.978 1.00 95.94 167 GLU A CA 1
ATOM 1333 C C . GLU A 1 167 ?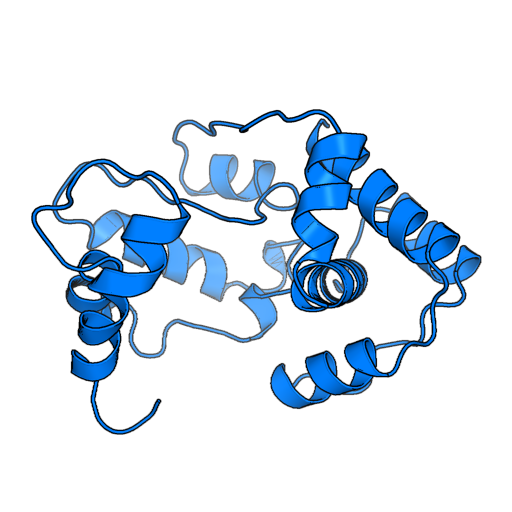 15.318 -8.130 -11.758 1.00 95.94 167 GLU A C 1
ATOM 1335 O O . GLU A 1 167 ? 15.424 -7.504 -10.707 1.00 95.94 167 GLU A O 1
ATOM 1340 N N . GLN A 1 168 ? 14.460 -7.766 -12.715 1.00 96.81 168 GLN A N 1
ATOM 1341 C CA . GLN A 1 168 ? 13.617 -6.571 -12.635 1.00 96.81 168 GLN A CA 1
ATOM 1342 C C . GLN A 1 168 ? 12.559 -6.707 -11.536 1.00 96.81 168 GLN A C 1
ATOM 1344 O O . GLN A 1 168 ? 12.343 -5.773 -10.765 1.00 96.81 168 GLN A O 1
ATOM 1349 N N . ARG A 1 169 ? 11.927 -7.882 -11.422 1.00 95.94 169 ARG A N 1
ATOM 1350 C CA . ARG A 1 169 ? 10.953 -8.170 -10.356 1.00 95.94 169 ARG A CA 1
ATOM 1351 C C . ARG A 1 169 ? 11.597 -8.077 -8.975 1.00 95.94 169 ARG A C 1
ATOM 1353 O O . ARG A 1 169 ? 11.046 -7.434 -8.083 1.00 95.94 169 ARG A O 1
ATOM 1360 N N . TYR A 1 170 ? 12.784 -8.661 -8.810 1.00 96.94 170 TYR A N 1
ATOM 1361 C CA . TYR A 1 170 ? 13.551 -8.557 -7.573 1.00 96.94 170 TYR A CA 1
ATOM 1362 C C . TYR A 1 170 ? 13.977 -7.116 -7.298 1.00 96.94 170 TYR A C 1
ATOM 1364 O O . TYR A 1 170 ? 13.854 -6.665 -6.165 1.00 96.94 170 TYR A O 1
ATOM 1372 N N . PHE A 1 171 ? 14.414 -6.365 -8.312 1.00 97.56 171 PHE A N 1
ATOM 1373 C CA . PHE A 1 171 ? 14.809 -4.968 -8.143 1.00 97.56 171 PHE A CA 1
ATOM 1374 C C . PHE A 1 171 ? 13.642 -4.095 -7.660 1.00 97.56 171 PHE A C 1
ATOM 1376 O O . PHE A 1 171 ? 13.800 -3.337 -6.702 1.00 97.56 171 PHE A O 1
ATOM 1383 N N . VAL A 1 172 ? 12.451 -4.269 -8.245 1.00 97.56 172 VAL A N 1
ATOM 1384 C CA . VAL A 1 172 ? 11.215 -3.612 -7.789 1.00 97.56 172 VAL A CA 1
ATOM 1385 C C . VAL A 1 172 ? 10.891 -3.982 -6.345 1.00 97.56 172 VAL A C 1
ATOM 1387 O O . VAL A 1 172 ? 10.693 -3.095 -5.511 1.00 97.56 172 VAL A O 1
ATOM 1390 N N . TYR A 1 173 ? 10.857 -5.281 -6.037 1.00 97.19 173 TYR A N 1
ATOM 1391 C CA . TYR A 1 173 ? 10.602 -5.763 -4.682 1.00 97.19 173 TYR A CA 1
ATOM 1392 C C . TYR A 1 173 ? 11.601 -5.167 -3.684 1.00 97.19 173 TYR A C 1
ATOM 1394 O O . TYR A 1 173 ? 11.203 -4.637 -2.649 1.00 97.19 173 TYR A O 1
ATOM 1402 N N . TYR A 1 174 ? 12.892 -5.223 -4.004 1.00 97.25 174 TYR A N 1
ATOM 1403 C CA . TYR A 1 174 ? 13.963 -4.807 -3.114 1.00 97.25 174 TYR A CA 1
ATOM 1404 C C . TYR A 1 174 ? 13.932 -3.298 -2.865 1.00 97.25 174 TYR A C 1
ATOM 1406 O O . TYR A 1 174 ? 14.101 -2.866 -1.728 1.00 97.25 174 TYR A O 1
ATOM 1414 N N . ALA A 1 175 ? 13.630 -2.491 -3.886 1.00 97.31 175 ALA A N 1
ATOM 1415 C CA . ALA A 1 175 ? 13.450 -1.051 -3.722 1.00 97.31 175 ALA A CA 1
ATOM 1416 C C . ALA A 1 175 ? 12.294 -0.720 -2.760 1.00 97.31 175 ALA A C 1
ATOM 1418 O O . ALA A 1 175 ? 12.448 0.125 -1.876 1.00 97.31 175 ALA A O 1
ATOM 1419 N N . LEU A 1 176 ? 11.155 -1.411 -2.886 1.00 96.81 176 LEU A N 1
ATOM 1420 C CA . LEU A 1 176 ? 10.023 -1.257 -1.965 1.00 96.81 176 LEU A CA 1
ATOM 1421 C C . LEU A 1 176 ? 10.359 -1.762 -0.555 1.00 96.81 176 LEU A C 1
ATOM 1423 O O . LEU A 1 176 ? 9.978 -1.127 0.427 1.00 96.81 176 LEU A O 1
ATOM 1427 N N . TRP A 1 177 ? 11.089 -2.874 -0.449 1.00 96.12 177 TRP A N 1
ATOM 1428 C CA . TRP A 1 177 ? 11.542 -3.427 0.825 1.00 96.12 177 TRP A CA 1
ATOM 1429 C C . TRP A 1 177 ? 12.458 -2.448 1.561 1.00 96.12 177 TRP A C 1
ATOM 1431 O O . TRP A 1 177 ? 12.190 -2.135 2.717 1.00 96.12 177 TRP A O 1
ATOM 1441 N N . VAL A 1 178 ? 13.470 -1.890 0.887 1.00 95.44 178 VAL A N 1
ATOM 1442 C CA . VAL A 1 178 ? 14.372 -0.879 1.463 1.00 95.44 178 VAL A CA 1
ATOM 1443 C C . VAL A 1 178 ? 13.592 0.354 1.911 1.00 95.44 178 VAL A C 1
ATOM 1445 O O . VAL A 1 178 ? 13.788 0.826 3.028 1.00 95.44 178 VAL A O 1
ATOM 1448 N N . TYR A 1 179 ? 12.674 0.851 1.078 1.00 95.19 179 TYR A N 1
ATOM 1449 C CA . TYR A 1 179 ? 11.841 1.999 1.435 1.00 95.19 179 TYR A CA 1
ATOM 1450 C C . TYR A 1 179 ? 10.950 1.717 2.652 1.00 95.19 179 TYR A C 1
ATOM 1452 O O . TYR A 1 179 ? 10.705 2.609 3.453 1.00 95.19 179 TYR A O 1
ATOM 1460 N N . SER A 1 180 ? 10.497 0.473 2.839 1.00 93.44 180 SER A N 1
ATOM 1461 C CA . SER A 1 180 ? 9.650 0.105 3.980 1.00 93.44 180 SER A CA 1
ATOM 1462 C C . SER A 1 180 ? 10.338 0.179 5.350 1.00 93.44 180 SER A C 1
ATOM 1464 O O . SER A 1 180 ? 9.658 0.052 6.370 1.00 93.44 180 SER A O 1
ATOM 1466 N N . LEU A 1 181 ? 11.661 0.370 5.365 1.00 91.38 181 LEU A N 1
ATOM 1467 C CA . LEU A 1 181 ? 12.488 0.510 6.564 1.00 91.38 181 LEU A CA 1
ATOM 1468 C C . LEU A 1 181 ? 12.793 1.974 6.926 1.00 91.38 181 LEU A C 1
ATOM 1470 O O . LEU A 1 181 ? 13.435 2.206 7.951 1.00 91.38 181 LEU A O 1
ATOM 1474 N N . MET A 1 182 ? 12.391 2.930 6.080 1.00 84.12 182 MET A N 1
ATOM 1475 C CA . MET A 1 182 ? 12.577 4.374 6.281 1.00 84.12 182 MET A CA 1
ATOM 1476 C C . MET A 1 182 ? 11.410 4.975 7.066 1.00 84.12 182 MET A C 1
ATOM 1478 O O . MET A 1 182 ? 11.687 5.824 7.942 1.00 84.12 182 MET A O 1
#